Protein AF-0000000078799177 (afdb_homodimer)

Nearest PDB structures (foldseek):
  2f06-assembly1_A  TM=9.387E-01  e=7.798E-16  Bacteroides thetaiotaomicron VPI-5482
  1sc6-assembly1_B  TM=7.844E-01  e=1.240E-03  Escherichia coli
  1sc6-assembly1_C  TM=7.732E-01  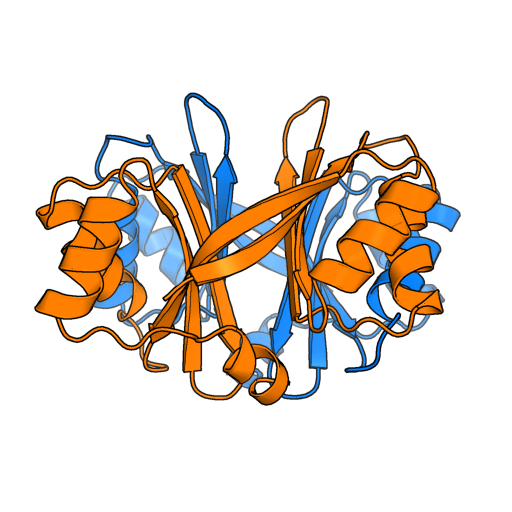e=2.420E-03  Escherichia coli
  3k5p-assembly1_A  TM=7.131E-01  e=9.719E-04  Brucella abortus 2308
  1sc6-assembly1_A  TM=7.613E-01  e=2.733E-03  Escherichia coli

Organism: NCBI:txid997891

Radius of gyration: 17.79 Å; Cα contacts (8 Å, |Δi|>4): 607; chains: 2; bounding box: 46×49×37 Å

Sequence (284 aa):
MTIQQLSVFIENKSGTLQKVLNLLKEAGIQLIASTIADTVEYGIYRIICSEPKRAYETLKEAGISVALSDVFAITLDNQPGRAADAITIFSEAQIGITYLYSFLLGNKGILIFRTDNPDRAREVIILNNLSFVAEKDLSTLIMTIQQLSVFIENKSGTLQKVLNLLKEAGIQLIASTIADTVEYGIYRIICSEPKRAYETLKEAGISVALSDVFAITLDNQPGRAADAITIFSEAQIGITYLYSFLLGNKGILIFRTDNPDRAREVIILNNLSFVAEKDLSTLI

Secondary structure (DSSP, 8-state):
-EEEEEEEEEETTTTHHHHHHHHHHHTTPPEEEEEEE--SSEEEEEEEES-HHHHHHHHHHTT--EEEEEEEEEEEESSTTHHHHHHHHHHHTTPPEEEEEEEEETTEEEEEEEES-HHHHHHHHHHTT--B--HHHHGGG-/-EEEEEEEEEETTTTHHHHHHHHHHHTTPPEEEEEEE--SSEEEEEEEES-HHHHHHHHHHTT--EEEEEEEEEEEESSTTHHHHHHHHHHHTTPPEEEEEEEEETTEEEEEEEES-HHHHHHHHHHTT--B--HHHHGGG-

Foldseek 3Di:
DWAKKKKFKDFPPPCVVVVLVVLCVVVVKAWDDWDWDDDPGITIIMTDILCRVVSVVSCVVVVTDMDMDIKWKFKFAQDPCRVVVVVVLCVVLVKAWPDWDWDDQDRIIMIITDIPDVPSVVVSCVVVVTGTDDSVCSNVSD/DWAKKKKFKDFPPPCVVVVLVVLCVVVVKAWDDWDWDDDPGITIIMTDILDRVVSVVSCVVVVTDMDMDIKWKFKFAQDPCRVVVVVVLCVVLVKAWPDWDWDDQDRIIMIITDIPCVPSVVVSCVVVVTGTDDSVCSNVSD

Solvent-accessible surface area (backbone atoms only — not comparable to full-atom values): 14668 Å² total; per-residue (Å²): 93,42,31,62,30,39,41,29,68,26,46,69,87,64,54,44,62,52,52,54,34,43,53,35,26,74,69,60,41,36,76,45,33,35,38,37,31,65,40,98,68,47,25,44,37,35,38,34,44,68,47,48,69,62,50,51,50,56,39,45,75,72,70,43,62,66,44,81,42,79,29,39,28,31,55,33,65,71,51,55,34,41,67,30,55,53,51,45,56,39,49,75,68,70,48,51,60,65,36,38,38,33,35,38,44,67,79,27,26,37,44,35,37,39,56,79,44,62,70,59,49,52,50,51,37,60,75,68,65,55,52,57,39,42,59,80,46,55,56,65,70,100,92,41,31,62,31,40,41,30,71,28,45,70,88,64,54,45,60,52,54,55,35,43,54,35,27,76,69,61,42,37,75,46,34,35,38,36,33,64,42,98,70,48,25,44,36,35,38,34,44,67,45,48,69,61,50,51,50,57,40,46,74,71,70,44,60,65,46,82,40,78,30,39,28,33,55,33,64,74,52,52,34,42,66,29,54,53,50,46,57,39,48,76,68,71,47,51,61,64,35,39,39,33,36,38,45,67,78,28,27,38,42,35,37,39,55,80,43,62,70,59,50,52,51,51,37,60,75,66,67,54,50,56,40,43,58,80,47,55,56,66,71,100

InterPro domains:
  IPR045739 ACT domain pair [PF19571] (1-142)
  IPR045739 ACT domain pair [PTHR40099] (2-140)
  IPR045865 ACT-like domain [SSF55021] (1-67)
  IPR045865 ACT-like domain [SSF55021] (72-135)

pLDDT: mean 89.79, std 10.57, range [51.28, 98.5]

Structure (mmCIF, N/CA/C/O backbone):
data_AF-0000000078799177-model_v1
#
loop_
_entity.id
_entity.type
_entity.pdbx_description
1 polymer 'ACT domain-containing protein'
#
loop_
_atom_site.group_PDB
_atom_site.id
_atom_site.type_symbol
_atom_site.label_atom_id
_atom_site.label_alt_id
_atom_site.label_comp_id
_atom_site.label_asym_id
_atom_site.label_entity_id
_atom_site.label_seq_id
_atom_site.pdbx_PDB_ins_code
_atom_site.Cartn_x
_atom_site.Cartn_y
_atom_site.Cartn_z
_atom_site.occupancy
_atom_site.B_iso_or_equiv
_atom_site.auth_seq_id
_atom_site.auth_comp_id
_atom_site.auth_asym_id
_atom_site.auth_atom_id
_atom_site.pdbx_PDB_model_num
ATOM 1 N N . MET A 1 1 ? -13.445 -14.953 -0.31 1 84.94 1 MET A N 1
ATOM 2 C CA . MET A 1 1 ? -12.094 -14.898 -0.842 1 84.94 1 MET A CA 1
ATOM 3 C C . MET A 1 1 ? -11.695 -13.469 -1.191 1 84.94 1 MET A C 1
ATOM 5 O O . MET A 1 1 ? -10.508 -13.148 -1.268 1 84.94 1 MET A O 1
ATOM 9 N N . THR A 1 2 ? -12.633 -12.562 -1.219 1 92.19 2 THR A N 1
ATOM 10 C CA . THR A 1 2 ? -12.438 -11.156 -1.548 1 92.19 2 THR A CA 1
ATOM 11 C C . THR A 1 2 ? -12.828 -10.266 -0.375 1 92.19 2 THR A C 1
ATOM 13 O O . THR A 1 2 ? -13.562 -10.695 0.516 1 92.19 2 THR A O 1
ATOM 16 N N . ILE A 1 3 ? -12.258 -9.141 -0.405 1 93.5 3 ILE A N 1
ATOM 17 C CA . ILE A 1 3 ? -12.641 -8.094 0.533 1 93.5 3 ILE A CA 1
ATOM 18 C C . ILE A 1 3 ? -13.07 -6.844 -0.236 1 93.5 3 ILE A C 1
ATOM 20 O O . ILE A 1 3 ? -12.812 -6.727 -1.436 1 93.5 3 ILE A O 1
ATOM 24 N N . GLN A 1 4 ? -13.75 -6.008 0.527 1 95.56 4 GLN A N 1
ATOM 25 C CA . GLN A 1 4 ? -14.242 -4.789 -0.109 1 95.56 4 GLN A CA 1
ATOM 26 C C . GLN A 1 4 ? -13.234 -3.652 0.023 1 95.56 4 GLN A C 1
ATOM 28 O O . GLN A 1 4 ? -12.688 -3.422 1.105 1 95.56 4 GLN A O 1
ATOM 33 N N . GLN A 1 5 ? -12.984 -3.055 -1.128 1 96.31 5 GLN A N 1
ATOM 34 C CA . GLN A 1 5 ? -12.078 -1.914 -1.233 1 96.31 5 GLN A CA 1
ATOM 35 C C . GLN A 1 5 ? -12.82 -0.663 -1.692 1 96.31 5 GLN A C 1
ATOM 37 O O . GLN A 1 5 ? -13.664 -0.729 -2.592 1 96.31 5 GLN A O 1
ATOM 42 N N . LEU A 1 6 ? -12.539 0.453 -1.004 1 97 6 LEU A N 1
ATOM 43 C CA . LEU A 1 6 ? -13.016 1.734 -1.512 1 97 6 LEU A CA 1
ATOM 44 C C . LEU A 1 6 ? -12.023 2.326 -2.512 1 97 6 LEU A C 1
ATOM 46 O O . LEU A 1 6 ? -10.812 2.262 -2.301 1 97 6 LEU A O 1
ATOM 50 N N . SER A 1 7 ? -12.531 2.855 -3.582 1 94.88 7 SER A N 1
ATOM 51 C CA . SER A 1 7 ? -11.766 3.662 -4.527 1 94.88 7 SER A CA 1
ATOM 52 C C . SER A 1 7 ? -12.328 5.078 -4.625 1 94.88 7 SER A C 1
ATOM 54 O O . SER A 1 7 ? -13.445 5.277 -5.113 1 94.88 7 SER A O 1
ATOM 56 N N . VAL A 1 8 ? -11.539 5.984 -4.16 1 94.19 8 VAL A N 1
ATOM 57 C CA . VAL A 1 8 ? -11.977 7.375 -4.113 1 94.19 8 VAL A CA 1
ATOM 58 C C . VAL A 1 8 ? -11.203 8.195 -5.141 1 94.19 8 VAL A C 1
ATOM 60 O O . VAL A 1 8 ? -9.969 8.125 -5.199 1 94.19 8 VAL A O 1
ATOM 63 N N . PHE A 1 9 ? -11.922 8.945 -5.906 1 89.19 9 PHE A N 1
ATOM 64 C CA . PHE A 1 9 ? -11.273 9.852 -6.848 1 89.19 9 PHE A CA 1
ATOM 65 C C . PHE A 1 9 ? -10.812 11.125 -6.148 1 89.19 9 PHE A C 1
ATOM 67 O O . PHE A 1 9 ? -11.625 11.859 -5.586 1 89.19 9 PHE A O 1
ATOM 74 N N . ILE A 1 10 ? -9.461 11.328 -6.195 1 85.38 10 ILE A N 1
ATOM 75 C CA . ILE A 1 10 ? -8.938 12.523 -5.543 1 85.38 10 ILE A CA 1
ATOM 76 C C . ILE A 1 10 ? -8.234 13.406 -6.57 1 85.38 10 ILE A C 1
ATOM 78 O O . ILE A 1 10 ? -7.598 12.898 -7.496 1 85.38 10 ILE A O 1
ATOM 82 N N . GLU A 1 11 ? -8.539 14.633 -6.453 1 74 11 GLU A N 1
ATOM 83 C CA . GLU A 1 11 ? -7.789 15.602 -7.246 1 74 11 GLU A CA 1
ATOM 84 C C . GLU A 1 11 ? -6.59 16.141 -6.473 1 74 11 GLU A C 1
ATOM 86 O O . GLU A 1 11 ? -6.719 16.531 -5.312 1 74 11 GLU A O 1
ATOM 91 N N . ASN A 1 12 ? -5.301 15.852 -6.855 1 61.59 12 ASN A N 1
ATOM 92 C CA . ASN A 1 12 ? -4.043 16.141 -6.176 1 61.59 12 ASN A CA 1
ATOM 93 C C . ASN A 1 12 ? -4.129 17.453 -5.383 1 61.59 12 ASN A C 1
ATOM 95 O O . ASN A 1 12 ? -3.686 17.516 -4.238 1 61.59 12 ASN A O 1
ATOM 99 N N . LYS A 1 13 ? -4.555 18.562 -5.875 1 63.56 13 LYS A N 1
ATOM 100 C CA . LYS A 1 13 ? -4.516 19.891 -5.242 1 63.56 13 LYS A CA 1
ATOM 101 C C . LYS A 1 13 ? -5.879 20.266 -4.68 1 63.56 13 LYS A C 1
ATOM 103 O O . LYS A 1 13 ? -6.07 21.391 -4.215 1 63.56 13 LYS A O 1
ATOM 108 N N . SER A 1 14 ? -6.68 19.344 -4.445 1 62.94 14 SER A N 1
ATOM 109 C CA . SER A 1 14 ? -8.055 19.766 -4.219 1 62.94 14 SER A CA 1
ATOM 110 C C . SER A 1 14 ? -8.406 19.734 -2.736 1 62.94 14 SER A C 1
ATOM 112 O O . SER A 1 14 ? -9.422 20.297 -2.324 1 62.94 14 SER A O 1
ATOM 114 N N . GLY A 1 15 ? -7.566 19.125 -2.008 1 83 15 GLY A N 1
ATOM 115 C CA . GLY A 1 15 ? -7.949 18.953 -0.616 1 83 15 GLY A CA 1
ATOM 116 C C . GLY A 1 15 ? -8.859 17.75 -0.398 1 83 15 GLY A C 1
ATOM 117 O O . GLY A 1 15 ? -9.32 17.516 0.72 1 83 15 GLY A O 1
ATOM 118 N N . THR A 1 16 ? -9.297 17.109 -1.382 1 87.88 16 THR A N 1
ATOM 119 C CA . THR A 1 16 ? -10.219 15.984 -1.311 1 87.88 16 THR A CA 1
ATOM 120 C C . THR A 1 16 ? -9.664 14.891 -0.408 1 87.88 16 THR A C 1
ATOM 122 O O . THR A 1 16 ? -10.406 14.266 0.35 1 87.88 16 THR A O 1
ATOM 125 N N . LEU A 1 17 ? -8.391 14.648 -0.441 1 91.25 17 LEU A N 1
ATOM 126 C CA . LEU A 1 17 ? -7.777 13.641 0.416 1 91.25 17 LEU A CA 1
ATOM 127 C C . LEU A 1 17 ? -8.047 13.938 1.887 1 91.25 17 LEU A C 1
ATOM 129 O O . LEU A 1 17 ? -8.492 13.062 2.629 1 91.25 17 LEU A O 1
ATOM 133 N N . GLN A 1 18 ? -7.848 15.125 2.205 1 91.88 18 GLN A N 1
ATOM 134 C CA . GLN A 1 18 ? -8.078 15.539 3.586 1 91.88 18 GLN A CA 1
ATOM 135 C C . GLN A 1 18 ? -9.547 15.375 3.967 1 91.88 18 GLN A C 1
ATOM 137 O O . GLN A 1 18 ? -9.859 14.922 5.07 1 91.88 18 GLN A O 1
ATOM 142 N N . LYS A 1 19 ? -10.406 15.805 3.135 1 94.19 19 LYS A N 1
ATOM 143 C CA . LYS A 1 19 ? -11.836 15.695 3.379 1 94.19 19 LYS A CA 1
ATOM 144 C C . LYS A 1 19 ? -12.25 14.242 3.6 1 94.19 19 LYS A C 1
ATOM 146 O O . LYS A 1 19 ? -12.969 13.93 4.551 1 94.19 19 LYS A O 1
ATOM 151 N N . VAL A 1 20 ? -11.789 13.352 2.766 1 96 20 VAL A N 1
ATOM 152 C CA . VAL A 1 20 ? -12.102 11.93 2.852 1 96 20 VAL A CA 1
ATOM 153 C C . VAL A 1 20 ? -11.617 11.375 4.191 1 96 20 VAL A C 1
ATOM 155 O O . VAL A 1 20 ? -12.383 10.727 4.914 1 96 20 VAL A O 1
ATOM 158 N N . LEU A 1 21 ? -10.398 11.68 4.547 1 96.69 21 LEU A N 1
ATOM 159 C CA . LEU A 1 21 ? -9.805 11.156 5.777 1 96.69 21 LEU A CA 1
ATOM 160 C C . LEU A 1 21 ? -10.539 11.695 7.004 1 96.69 21 LEU A C 1
ATOM 162 O O . LEU A 1 21 ? -10.758 10.961 7.973 1 96.69 21 LEU A O 1
ATOM 166 N N . ASN A 1 22 ? -10.922 12.93 6.961 1 97.06 22 ASN A N 1
ATOM 167 C CA . ASN A 1 22 ? -11.648 13.516 8.086 1 97.06 22 ASN A CA 1
ATOM 168 C C . ASN A 1 22 ? -13.031 12.898 8.242 1 97.06 22 ASN A C 1
ATOM 170 O O . ASN A 1 22 ? -13.5 12.68 9.367 1 97.06 22 ASN A O 1
ATOM 174 N N . LEU A 1 23 ? -13.703 12.68 7.156 1 98.12 23 LEU A N 1
ATOM 175 C CA . LEU A 1 23 ? -15.008 12.031 7.215 1 98.12 23 LEU A CA 1
ATOM 176 C C . LEU A 1 23 ? -14.906 10.648 7.836 1 98.12 23 LEU A C 1
ATOM 178 O O . LEU A 1 23 ? -15.727 10.273 8.68 1 98.12 23 LEU A O 1
ATOM 182 N N . LEU A 1 24 ? -13.914 9.891 7.461 1 98.12 24 LEU A N 1
ATOM 183 C CA . LEU A 1 24 ? -13.727 8.555 8.016 1 98.12 24 LEU A CA 1
ATOM 184 C C . LEU A 1 24 ? -13.352 8.625 9.492 1 98.12 24 LEU A C 1
ATOM 186 O O . LEU A 1 24 ? -13.805 7.805 10.297 1 98.12 24 LEU A O 1
ATOM 190 N N . LYS A 1 25 ? -12.547 9.633 9.844 1 98 25 LYS A N 1
ATOM 191 C CA . LYS A 1 25 ? -12.195 9.875 11.242 1 98 25 LYS A CA 1
ATOM 192 C C . LYS A 1 25 ? -13.445 10.148 12.078 1 98 25 LYS A C 1
ATOM 194 O O . LYS A 1 25 ? -13.641 9.539 13.133 1 98 25 LYS A O 1
ATOM 199 N N . GLU A 1 26 ? -14.258 11.008 11.633 1 98.12 26 GLU A N 1
ATOM 200 C CA . GLU A 1 26 ? -15.469 11.383 12.344 1 98.12 26 GLU A CA 1
ATOM 201 C C . GLU A 1 26 ? -16.406 10.188 12.508 1 98.12 26 GLU A C 1
ATOM 203 O O . GLU A 1 26 ? -17.109 10.078 13.508 1 98.12 26 GLU A O 1
ATOM 208 N N . ALA A 1 27 ? -16.406 9.336 11.539 1 97.88 27 ALA A N 1
ATOM 209 C CA . ALA A 1 27 ? -17.25 8.156 11.57 1 97.88 27 ALA A CA 1
ATOM 210 C C . ALA A 1 27 ? -16.641 7.059 12.438 1 97.88 27 ALA A C 1
ATOM 212 O O . ALA A 1 27 ? -17.281 6.027 12.68 1 97.88 27 ALA A O 1
ATOM 213 N N . GLY A 1 28 ? -15.391 7.23 12.883 1 97.12 28 GLY A N 1
ATOM 214 C CA . GLY A 1 28 ? -14.719 6.234 13.695 1 97.12 28 GLY A CA 1
ATOM 215 C C . GLY A 1 28 ? -14.305 5.004 12.914 1 97.12 28 GLY A C 1
ATOM 216 O O . GLY A 1 28 ? -14.234 3.904 13.469 1 97.12 28 GLY A O 1
ATOM 217 N N . ILE A 1 29 ? -14.086 5.172 11.633 1 95.88 29 ILE A N 1
ATOM 218 C CA . ILE A 1 29 ? -13.734 4.051 10.773 1 95.88 29 ILE A CA 1
ATOM 219 C C . ILE A 1 29 ? -12.219 3.906 10.703 1 95.88 29 ILE A C 1
ATOM 221 O O . ILE A 1 29 ? -11.508 4.871 10.406 1 95.88 29 ILE A O 1
ATOM 225 N N . GLN A 1 30 ? -11.727 2.684 10.992 1 93.62 30 GLN A N 1
ATOM 226 C CA . GLN A 1 30 ? -10.297 2.4 11.039 1 93.62 30 GLN A CA 1
ATOM 227 C C . GLN A 1 30 ? -9.766 2.039 9.656 1 93.62 30 GLN A C 1
ATOM 229 O O . GLN A 1 30 ? -10.328 1.183 8.969 1 93.62 30 GLN A O 1
ATOM 234 N N . LEU A 1 31 ? -8.711 2.762 9.305 1 94.81 31 LEU A N 1
ATOM 235 C CA . LEU A 1 31 ? -8 2.395 8.078 1 94.81 31 LEU A CA 1
ATOM 236 C C . LEU A 1 31 ? -7.02 1.257 8.344 1 94.81 31 LEU A C 1
ATOM 238 O O . LEU A 1 31 ? -6.301 1.272 9.344 1 94.81 31 LEU A O 1
ATOM 242 N N . ILE A 1 32 ? -7.008 0.302 7.527 1 92.62 32 ILE A N 1
ATOM 243 C CA . ILE A 1 32 ? -6.109 -0.842 7.648 1 92.62 32 ILE A CA 1
ATOM 244 C C . ILE A 1 32 ? -4.953 -0.698 6.664 1 92.62 32 ILE A C 1
ATOM 246 O O . ILE A 1 32 ? -3.787 -0.836 7.043 1 92.62 32 ILE A O 1
ATOM 250 N N . ALA A 1 33 ? -5.254 -0.411 5.422 1 94.19 33 ALA A N 1
ATOM 251 C CA . ALA A 1 33 ? -4.289 -0.109 4.367 1 94.19 33 ALA A CA 1
ATOM 252 C C . ALA A 1 33 ? -4.867 0.877 3.357 1 94.19 33 ALA A C 1
ATOM 254 O O . ALA A 1 33 ? -6.074 0.879 3.105 1 94.19 33 ALA A O 1
ATOM 255 N N . SER A 1 34 ? -3.951 1.658 2.762 1 95.12 34 SER A N 1
ATOM 256 C CA . SER A 1 34 ? -4.395 2.578 1.72 1 95.12 34 SER A CA 1
ATOM 257 C C . SER A 1 34 ? -3.256 2.93 0.77 1 95.12 34 SER A C 1
ATOM 259 O O . SER A 1 34 ? -2.084 2.879 1.152 1 95.12 34 SER A O 1
ATOM 261 N N . THR A 1 35 ? -3.625 3.242 -0.431 1 92.69 35 THR A N 1
ATOM 262 C CA . THR A 1 35 ? -2.658 3.627 -1.452 1 92.69 35 THR A CA 1
ATOM 263 C C . THR A 1 35 ? -3.24 4.691 -2.375 1 92.69 35 THR A C 1
ATOM 265 O O . THR A 1 35 ? -4.438 4.676 -2.676 1 92.69 35 THR A O 1
ATOM 268 N N . ILE A 1 36 ? -2.492 5.664 -2.707 1 88.44 36 ILE A N 1
ATOM 269 C CA . ILE A 1 36 ? -2.863 6.57 -3.785 1 88.44 36 ILE A CA 1
ATOM 270 C C . ILE A 1 36 ? -2.117 6.191 -5.062 1 88.44 36 ILE A C 1
ATOM 272 O O . ILE A 1 36 ? -0.885 6.156 -5.078 1 88.44 36 ILE A O 1
ATOM 276 N N . ALA A 1 37 ? -2.861 5.762 -6.039 1 73.12 37 ALA A N 1
ATOM 277 C CA . ALA A 1 37 ? -2.287 5.434 -7.34 1 73.12 37 ALA A CA 1
ATOM 278 C C . ALA A 1 37 ? -1.925 6.699 -8.109 1 73.12 37 ALA A C 1
ATOM 280 O O . ALA A 1 37 ? -2.627 7.707 -8.031 1 73.12 37 ALA A O 1
ATOM 281 N N . ASP A 1 38 ? -0.608 7.129 -8.422 1 63.81 38 ASP A N 1
ATOM 282 C CA . ASP A 1 38 ? -0.055 8.359 -8.977 1 63.81 38 ASP A CA 1
ATOM 283 C C . ASP A 1 38 ? -0.471 8.539 -10.438 1 63.81 38 ASP A C 1
ATOM 285 O O . ASP A 1 38 ? 0.018 7.828 -11.32 1 63.81 38 ASP A O 1
ATOM 289 N N . THR A 1 39 ? -1.692 8.953 -10.625 1 57.31 39 THR A N 1
ATOM 290 C CA . THR A 1 39 ? -1.784 9.477 -11.984 1 57.31 39 THR A CA 1
ATOM 291 C C . THR A 1 39 ? -1.571 10.984 -11.992 1 57.31 39 THR A C 1
ATOM 293 O O . THR A 1 39 ? -1.748 11.648 -10.977 1 57.31 39 THR A O 1
ATOM 296 N N . VAL A 1 40 ? -0.726 11.516 -12.891 1 51.94 40 VAL A N 1
ATOM 297 C CA . VAL A 1 40 ? -0.336 12.906 -13.109 1 51.94 40 VAL A CA 1
ATOM 298 C C . VAL A 1 40 ? -1.487 13.836 -12.719 1 51.94 40 VAL A C 1
ATOM 300 O O . VAL A 1 40 ? -1.272 14.875 -12.094 1 51.94 40 VAL A O 1
ATOM 303 N N . GLU A 1 41 ? -2.676 13.492 -13.109 1 55.66 41 GLU A N 1
ATOM 304 C CA . GLU A 1 41 ? -3.779 14.445 -13.023 1 55.66 41 GLU A CA 1
ATOM 305 C C . GLU A 1 41 ? -4.703 14.117 -11.859 1 55.66 41 GLU A C 1
ATOM 307 O O . GLU A 1 41 ? -5.094 15.008 -11.102 1 55.66 41 GLU A O 1
ATOM 312 N N . TYR A 1 42 ? -5.035 12.859 -11.914 1 59.94 42 TYR A N 1
ATOM 313 C CA . TYR A 1 42 ? -5.93 12.398 -10.859 1 59.94 42 TYR A CA 1
ATOM 314 C C . TYR A 1 42 ? -5.363 11.172 -10.156 1 59.94 42 TYR A C 1
ATOM 316 O O . TYR A 1 42 ? -4.723 10.328 -10.789 1 59.94 42 TYR A O 1
ATOM 324 N N . GLY A 1 43 ? -5.523 11.32 -8.734 1 79.88 43 GLY A N 1
ATOM 325 C CA . GLY A 1 43 ? -5.109 10.125 -8.016 1 79.88 43 GLY A CA 1
ATOM 326 C C . GLY A 1 43 ? -6.273 9.312 -7.492 1 79.88 43 GLY A C 1
ATOM 327 O O . GLY A 1 43 ? -7.355 9.852 -7.242 1 79.88 43 GLY A O 1
ATOM 328 N N . ILE A 1 44 ? -6.281 8.008 -7.746 1 87.75 44 ILE A N 1
ATOM 329 C CA . ILE A 1 44 ? -7.234 7.098 -7.117 1 87.75 44 ILE A CA 1
ATOM 330 C C . ILE A 1 44 ? -6.711 6.668 -5.746 1 87.75 44 ILE A C 1
ATOM 332 O O . ILE A 1 44 ? -5.59 6.164 -5.633 1 87.75 44 ILE A O 1
ATOM 336 N N . TYR A 1 45 ? -7.48 7.07 -4.754 1 92.19 45 TYR A N 1
ATOM 337 C CA . TYR A 1 45 ? -7.172 6.652 -3.391 1 92.19 45 TYR A CA 1
ATOM 338 C C . TYR A 1 45 ? -7.898 5.359 -3.041 1 92.19 45 TYR A C 1
ATOM 340 O O . TYR A 1 45 ? -9.125 5.336 -2.941 1 92.19 45 TYR A O 1
ATOM 348 N N . ARG A 1 46 ? -7.219 4.316 -2.852 1 93.94 46 ARG A N 1
ATOM 349 C CA . ARG A 1 46 ? -7.77 3.016 -2.48 1 93.94 46 ARG A CA 1
ATOM 350 C C . ARG A 1 46 ? -7.664 2.783 -0.978 1 93.94 46 ARG A C 1
ATOM 352 O O . ARG A 1 46 ? -6.621 3.055 -0.374 1 93.94 46 ARG A O 1
ATOM 359 N N . ILE A 1 47 ? -8.742 2.232 -0.443 1 96.19 47 ILE A N 1
ATOM 360 C CA . ILE A 1 47 ? -8.797 2.131 1.012 1 96.19 47 ILE A CA 1
ATOM 361 C C . ILE A 1 47 ? -9.344 0.763 1.415 1 96.19 47 ILE A C 1
ATOM 363 O O . ILE A 1 47 ? -10.414 0.355 0.955 1 96.19 47 ILE A O 1
ATOM 367 N N . ILE A 1 48 ? -8.602 0.083 2.205 1 95.44 48 ILE A N 1
ATOM 368 C CA . ILE A 1 48 ? -9.102 -1.041 2.988 1 95.44 48 ILE A CA 1
ATOM 369 C C . ILE A 1 48 ? -9.367 -0.593 4.426 1 95.44 48 ILE A C 1
ATOM 371 O O . ILE A 1 48 ? -8.461 -0.088 5.098 1 95.44 48 ILE A O 1
ATOM 375 N N . CYS A 1 49 ? -10.617 -0.801 4.875 1 95.12 49 CYS A N 1
ATOM 376 C CA . CYS A 1 4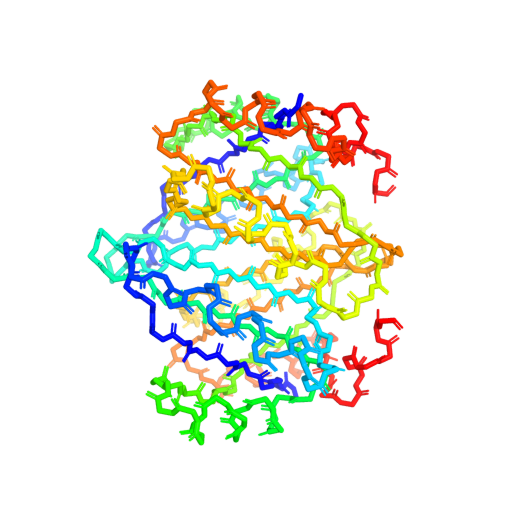9 ? -10.953 -0.281 6.195 1 95.12 49 CYS A CA 1
ATOM 377 C C . CYS A 1 49 ? -11.867 -1.241 6.941 1 95.12 49 CYS A C 1
ATOM 379 O O . CYS A 1 49 ? -12.305 -2.25 6.383 1 95.12 49 CYS A O 1
ATOM 381 N N . SER A 1 50 ? -12.133 -0.99 8.195 1 92.56 50 SER A N 1
ATOM 382 C CA . SER A 1 50 ? -12.852 -1.881 9.102 1 92.56 50 SER A CA 1
ATOM 383 C C . SER A 1 50 ? -14.312 -2.02 8.703 1 92.56 50 SER A C 1
ATOM 385 O O . SER A 1 50 ? -14.938 -3.053 8.953 1 92.56 50 SER A O 1
ATOM 387 N N . GLU A 1 51 ? -14.922 -1.006 8.125 1 94.62 51 GLU A N 1
ATOM 388 C CA . GLU A 1 51 ? -16.344 -0.975 7.762 1 94.62 51 GLU A CA 1
ATOM 389 C C . GLU A 1 51 ? -16.547 -0.365 6.379 1 94.62 51 GLU A C 1
ATOM 391 O O . GLU A 1 51 ? -17.078 0.739 6.254 1 94.62 51 GLU A O 1
ATOM 396 N N . PRO A 1 52 ? -16.25 -1.133 5.395 1 96.38 52 PRO A N 1
ATOM 397 C CA . PRO A 1 52 ? -16.219 -0.568 4.043 1 96.38 52 PRO A CA 1
ATOM 398 C C . PRO A 1 52 ? -17.594 -0.082 3.582 1 96.38 52 PRO A C 1
ATOM 400 O O . PRO A 1 52 ? -17.688 0.948 2.91 1 96.38 52 PRO A O 1
ATOM 403 N N . LYS A 1 53 ? -18.656 -0.771 3.887 1 96.62 53 LYS A N 1
ATOM 404 C CA . LYS A 1 53 ? -19.984 -0.35 3.457 1 96.62 53 LYS A CA 1
ATOM 405 C C . LYS A 1 53 ? -20.391 0.958 4.129 1 96.62 53 LYS A C 1
ATOM 407 O O . LYS A 1 53 ? -20.906 1.87 3.473 1 96.62 53 LYS A O 1
ATOM 412 N N . ARG A 1 54 ? -20.141 1.022 5.406 1 97.69 54 ARG A N 1
ATOM 413 C CA . ARG A 1 54 ? -20.453 2.266 6.109 1 97.69 54 ARG A CA 1
ATOM 414 C C . ARG A 1 54 ? -19.578 3.41 5.594 1 97.69 54 ARG A C 1
ATOM 416 O O . ARG A 1 54 ? -20.047 4.543 5.473 1 97.69 54 ARG A O 1
ATOM 423 N N . ALA A 1 55 ? -18.344 3.111 5.359 1 97.88 55 ALA A N 1
ATOM 424 C CA . ALA A 1 55 ? -17.438 4.113 4.801 1 97.88 55 ALA A CA 1
ATOM 425 C C . ALA A 1 55 ? -17.953 4.621 3.453 1 97.88 55 ALA A C 1
ATOM 427 O O . ALA A 1 55 ? -17.969 5.828 3.207 1 97.88 55 ALA A O 1
ATOM 428 N N . TYR A 1 56 ? -18.344 3.727 2.582 1 98.44 56 TYR A N 1
ATOM 429 C CA . TYR A 1 56 ? -18.891 4.062 1.271 1 98.44 56 TYR A CA 1
ATOM 430 C C . TYR A 1 56 ? -20.078 5.008 1.397 1 98.44 56 TYR A C 1
ATOM 432 O O . TYR A 1 56 ? -20.141 6.039 0.725 1 98.44 56 TYR A O 1
ATOM 440 N N . GLU A 1 57 ? -20.969 4.684 2.254 1 98.5 57 GLU A N 1
ATOM 441 C CA . GLU A 1 57 ? -22.156 5.504 2.445 1 98.5 57 GLU A CA 1
ATOM 442 C C . GLU A 1 57 ? -21.797 6.879 2.994 1 98.5 57 GLU A C 1
ATOM 444 O O . GLU A 1 57 ? -22.359 7.891 2.564 1 98.5 57 GLU A O 1
ATOM 449 N N . THR A 1 58 ? -20.906 6.906 3.953 1 98.44 58 THR A N 1
ATOM 450 C CA . THR A 1 58 ? -20.453 8.156 4.559 1 98.44 58 THR A CA 1
ATOM 451 C C . THR A 1 58 ? -19.891 9.094 3.5 1 98.44 58 THR A C 1
ATOM 453 O O . THR A 1 58 ? -20.234 10.273 3.459 1 98.44 58 THR A O 1
ATOM 456 N N . LEU A 1 59 ? -19.062 8.555 2.621 1 98.19 59 LEU A N 1
ATOM 457 C CA . LEU A 1 59 ? -18.422 9.359 1.589 1 98.19 59 LEU A CA 1
ATOM 458 C C . LEU A 1 59 ? -19.438 9.773 0.518 1 98.19 59 LEU A C 1
ATOM 460 O O . LEU A 1 59 ? -19.438 10.922 0.073 1 98.19 59 LEU A O 1
ATOM 464 N N . LYS A 1 60 ? -20.25 8.867 0.162 1 97.5 60 LYS A N 1
ATOM 465 C CA . LYS A 1 60 ? -21.281 9.148 -0.838 1 97.5 60 LYS A CA 1
ATOM 466 C C . LYS A 1 60 ? -22.219 10.258 -0.367 1 97.5 60 LYS A C 1
ATOM 468 O O . LYS A 1 60 ? -22.562 11.164 -1.135 1 97.5 60 LYS A O 1
ATOM 473 N N . GLU A 1 61 ? -22.625 10.188 0.799 1 97.88 61 GLU A N 1
ATOM 474 C CA . GLU A 1 61 ? -23.531 11.18 1.367 1 97.88 61 GLU A CA 1
ATOM 475 C C . GLU A 1 61 ? -22.875 12.562 1.39 1 97.88 61 GLU A C 1
ATOM 477 O O . GLU A 1 61 ? -23.578 13.578 1.293 1 97.88 61 GLU A O 1
ATOM 482 N N . ALA A 1 62 ? -21.609 12.602 1.483 1 96.81 62 ALA A N 1
ATOM 483 C CA . ALA A 1 62 ? -20.875 13.859 1.511 1 96.81 62 ALA A CA 1
ATOM 484 C C . ALA A 1 62 ? -20.578 14.359 0.098 1 96.81 62 ALA A C 1
ATOM 486 O O . ALA A 1 62 ? -19.906 15.375 -0.083 1 96.81 62 ALA A O 1
ATOM 487 N N . GLY A 1 63 ? -20.969 13.609 -0.958 1 96.06 63 GLY A N 1
ATOM 488 C CA . GLY A 1 63 ? -20.797 14.023 -2.34 1 96.06 63 GLY A CA 1
ATOM 489 C C . GLY A 1 63 ? -19.453 13.648 -2.922 1 96.06 63 GLY A C 1
ATOM 490 O O . GLY A 1 63 ? -19 14.227 -3.914 1 96.06 63 GLY A O 1
ATOM 491 N N . ILE A 1 64 ? -18.797 12.781 -2.268 1 95.25 64 ILE A N 1
ATOM 492 C CA . ILE A 1 64 ? -17.5 12.336 -2.748 1 95.25 64 ILE A CA 1
ATOM 493 C C . ILE A 1 64 ? -17.688 11.164 -3.715 1 95.25 64 ILE A C 1
ATOM 495 O O . ILE A 1 64 ? -18.469 10.25 -3.449 1 95.25 64 ILE A O 1
ATOM 499 N N . SER A 1 65 ? -16.953 11.25 -4.852 1 94.19 65 SER A N 1
ATOM 500 C CA . SER A 1 65 ? -16.953 10.141 -5.805 1 94.19 65 SER A CA 1
ATOM 501 C C . SER A 1 65 ? -16.219 8.93 -5.254 1 94.19 65 SER A C 1
ATOM 503 O O . SER A 1 65 ? -15 9 -5.02 1 94.19 65 SER A O 1
ATOM 505 N N . VAL A 1 66 ? -16.938 7.867 -5.035 1 96.56 66 VAL A N 1
ATOM 506 C CA . VAL A 1 66 ? -16.375 6.676 -4.418 1 96.56 66 VAL A CA 1
ATOM 507 C C . VAL A 1 66 ? -17.016 5.426 -5.012 1 96.56 66 VAL A C 1
ATOM 509 O O . VAL A 1 66 ? -18.219 5.422 -5.316 1 96.56 66 VAL A O 1
ATOM 512 N N . ALA A 1 67 ? -16.234 4.465 -5.242 1 96.81 67 ALA A N 1
ATOM 513 C CA . ALA A 1 67 ? -16.703 3.152 -5.684 1 96.81 67 ALA A CA 1
ATOM 514 C C . ALA A 1 67 ? -16.312 2.066 -4.688 1 96.81 67 ALA A C 1
ATOM 516 O O . ALA A 1 67 ? -15.289 2.182 -4.008 1 96.81 67 ALA A O 1
ATOM 517 N N . LEU A 1 68 ? -17.156 1.111 -4.559 1 96.56 68 LEU A N 1
ATOM 518 C CA . LEU A 1 68 ? -16.875 -0.09 -3.781 1 96.56 68 LEU A CA 1
ATOM 519 C C . LEU A 1 68 ? -16.594 -1.276 -4.695 1 96.56 68 LEU A C 1
ATOM 521 O O . LEU A 1 68 ? -17.359 -1.539 -5.633 1 96.56 68 LEU A O 1
ATOM 525 N N . SER A 1 69 ? -15.422 -1.924 -4.496 1 95 69 SER A N 1
ATOM 526 C CA . SER A 1 69 ? -15.055 -3.043 -5.352 1 95 69 SER A CA 1
ATOM 527 C C . SER A 1 69 ? -14.547 -4.223 -4.531 1 95 69 SER A C 1
ATOM 529 O O . SER A 1 69 ? -14.039 -4.043 -3.424 1 95 69 SER A O 1
ATOM 531 N N . ASP A 1 70 ? -14.719 -5.395 -5.148 1 94.75 70 ASP A N 1
ATOM 532 C CA . ASP A 1 70 ? -14.141 -6.602 -4.562 1 94.75 70 ASP A CA 1
ATOM 533 C C . ASP A 1 70 ? -12.695 -6.797 -5.027 1 94.75 70 ASP A C 1
ATOM 535 O O . ASP A 1 70 ? -12.406 -6.691 -6.223 1 94.75 70 ASP A O 1
ATOM 539 N N . VAL A 1 71 ? -11.852 -7 -4.094 1 95.19 71 VAL A N 1
ATOM 540 C CA . VAL A 1 71 ? -10.469 -7.34 -4.402 1 95.19 71 VAL A CA 1
ATOM 541 C C . VAL A 1 71 ? -10.078 -8.617 -3.666 1 95.19 71 VAL A C 1
ATOM 543 O O . VAL A 1 71 ? -10.617 -8.922 -2.602 1 95.19 71 VAL A O 1
ATOM 546 N N . PHE A 1 72 ? -9.195 -9.32 -4.297 1 95.69 72 PHE A N 1
ATOM 547 C CA . PHE A 1 72 ? -8.695 -10.523 -3.633 1 95.69 72 PHE A CA 1
ATOM 548 C C . PHE A 1 72 ? -7.695 -10.164 -2.543 1 95.69 72 PHE A C 1
ATOM 550 O O . PHE A 1 72 ? -6.922 -9.211 -2.691 1 95.69 72 PHE A O 1
ATOM 557 N N . ALA A 1 73 ? -7.73 -10.922 -1.477 1 95.12 73 ALA A N 1
ATOM 558 C CA . ALA A 1 73 ? -6.766 -10.797 -0.388 1 95.12 73 ALA A CA 1
ATOM 559 C C . ALA A 1 73 ? -6.305 -12.164 0.101 1 95.12 73 ALA A C 1
ATOM 561 O O . ALA A 1 73 ? -7.125 -12.992 0.514 1 95.12 73 ALA A O 1
ATOM 562 N N . ILE A 1 74 ? -5.008 -12.344 0.066 1 95.19 74 ILE A N 1
ATOM 563 C CA . ILE A 1 74 ? -4.488 -13.617 0.57 1 95.19 74 ILE A CA 1
ATOM 564 C C . ILE A 1 74 ? -3.439 -13.352 1.648 1 95.19 74 ILE A C 1
ATOM 566 O O . ILE A 1 74 ? -2.807 -12.289 1.66 1 95.19 74 ILE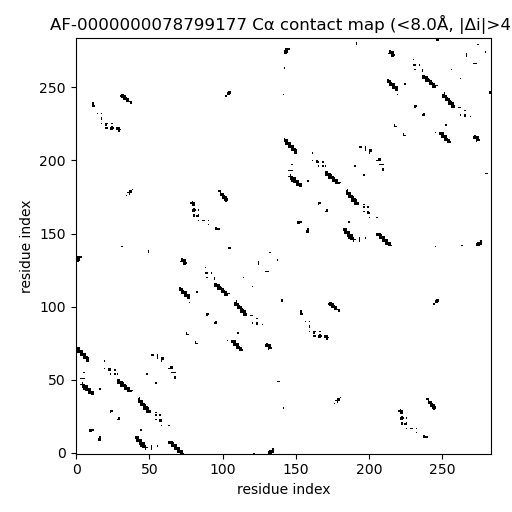 A O 1
ATOM 570 N N . THR A 1 75 ? -3.307 -14.328 2.574 1 93.38 75 THR A N 1
ATOM 571 C CA . THR A 1 75 ? -2.311 -14.25 3.637 1 93.38 75 THR A CA 1
ATOM 572 C C . THR A 1 75 ? -1.068 -15.062 3.273 1 93.38 75 THR A C 1
ATOM 574 O O . THR A 1 75 ? -1.176 -16.156 2.715 1 93.38 75 THR A O 1
ATOM 577 N N . LEU A 1 76 ? 0.004 -14.477 3.561 1 94.5 76 LEU A N 1
ATOM 578 C CA . LEU A 1 76 ? 1.297 -15.102 3.303 1 94.5 76 LEU A CA 1
ATOM 579 C C . LEU A 1 76 ? 2.082 -15.281 4.598 1 94.5 76 LEU A C 1
ATOM 581 O O . LEU A 1 76 ? 1.939 -14.484 5.531 1 94.5 76 LEU A O 1
ATOM 585 N N . ASP A 1 77 ? 2.9 -16.312 4.664 1 93.5 77 ASP A N 1
ATOM 586 C CA . ASP A 1 77 ? 3.818 -16.438 5.789 1 93.5 77 ASP A CA 1
ATOM 587 C C . ASP A 1 77 ? 4.852 -15.32 5.797 1 93.5 77 ASP A C 1
ATOM 589 O O . ASP A 1 77 ? 5.25 -14.828 4.734 1 93.5 77 ASP A O 1
ATOM 593 N N . ASN A 1 78 ? 5.215 -14.938 6.965 1 90.38 78 ASN A N 1
ATOM 594 C CA . ASN A 1 78 ? 6.191 -13.859 7.105 1 90.38 78 ASN A CA 1
ATOM 595 C C . ASN A 1 78 ? 7.613 -14.359 6.875 1 90.38 78 ASN A C 1
ATOM 597 O O . ASN A 1 78 ? 8.414 -14.406 7.809 1 90.38 78 ASN A O 1
ATOM 601 N N . GLN A 1 79 ? 7.949 -14.727 5.738 1 93.31 79 GLN A N 1
ATOM 602 C CA . GLN A 1 79 ? 9.25 -15.18 5.262 1 93.31 79 GLN A CA 1
ATOM 603 C C . GLN A 1 79 ? 9.555 -14.625 3.875 1 93.31 79 GLN A C 1
ATOM 605 O O . GLN A 1 79 ? 8.648 -14.477 3.049 1 93.31 79 GLN A O 1
ATOM 610 N N . PRO A 1 80 ? 10.828 -14.367 3.691 1 93.88 80 PRO A N 1
ATOM 611 C CA . PRO A 1 80 ? 11.18 -13.875 2.357 1 93.88 80 PRO A CA 1
ATOM 612 C C . PRO A 1 80 ? 10.734 -14.828 1.246 1 93.88 80 PRO A C 1
ATOM 614 O O . PRO A 1 80 ? 10.875 -16.047 1.38 1 93.88 80 PRO A O 1
ATOM 617 N N . GLY A 1 81 ? 10.078 -14.242 0.202 1 96.44 81 GLY A N 1
ATOM 618 C CA . GLY A 1 81 ? 9.836 -15.039 -0.995 1 96.44 81 GLY A CA 1
ATOM 619 C C . GLY A 1 81 ? 8.398 -15.484 -1.14 1 96.44 81 GLY A C 1
ATOM 620 O O . GLY A 1 81 ? 8 -15.992 -2.189 1 96.44 81 GLY A O 1
ATOM 621 N N . ARG A 1 82 ? 7.613 -15.266 -0.148 1 96 82 ARG A N 1
ATOM 622 C CA . ARG A 1 82 ? 6.242 -15.758 -0.189 1 96 82 ARG A CA 1
ATOM 623 C C . ARG A 1 82 ? 5.414 -15.008 -1.225 1 96 82 ARG A C 1
ATOM 625 O O . ARG A 1 82 ? 4.535 -15.578 -1.865 1 96 82 ARG A O 1
ATOM 632 N N . ALA A 1 83 ? 5.668 -13.719 -1.383 1 95.44 83 ALA A N 1
ATOM 633 C CA . ALA A 1 83 ? 4.992 -12.977 -2.445 1 95.44 83 ALA A CA 1
ATOM 634 C C . ALA A 1 83 ? 5.359 -13.531 -3.82 1 95.44 83 ALA A C 1
ATOM 636 O O . ALA A 1 83 ? 4.5 -13.672 -4.691 1 95.44 83 ALA A O 1
ATOM 637 N N . ALA A 1 84 ? 6.629 -13.828 -3.99 1 96.12 84 ALA A N 1
ATOM 638 C CA . ALA A 1 84 ? 7.094 -14.422 -5.238 1 96.12 84 ALA A CA 1
ATOM 639 C C . ALA A 1 84 ? 6.355 -15.727 -5.527 1 96.12 84 ALA A C 1
ATOM 641 O O . ALA A 1 84 ? 5.898 -15.953 -6.652 1 96.12 84 ALA A O 1
ATOM 642 N N . ASP A 1 85 ? 6.242 -16.578 -4.52 1 96.88 85 ASP A N 1
ATOM 643 C CA . ASP A 1 85 ? 5.555 -17.859 -4.672 1 96.88 85 ASP A CA 1
ATOM 644 C C . ASP A 1 85 ? 4.102 -17.641 -5.09 1 96.88 85 ASP A C 1
ATOM 646 O O . ASP A 1 85 ? 3.613 -18.312 -6.008 1 96.88 85 ASP A O 1
ATOM 650 N N . ALA A 1 86 ? 3.48 -16.734 -4.457 1 95.62 86 ALA A N 1
ATOM 651 C CA . ALA A 1 86 ? 2.074 -16.469 -4.75 1 95.62 86 ALA A CA 1
ATOM 652 C C . ALA A 1 86 ? 1.901 -15.961 -6.176 1 95.62 86 ALA A C 1
ATOM 654 O O . ALA A 1 86 ? 1.067 -16.469 -6.93 1 95.62 86 ALA A O 1
ATOM 655 N N . ILE A 1 87 ? 2.65 -14.977 -6.57 1 93.94 87 ILE A N 1
ATOM 656 C CA . ILE A 1 87 ? 2.533 -14.367 -7.887 1 93.94 87 ILE A CA 1
ATOM 657 C C . ILE A 1 87 ? 2.846 -15.398 -8.969 1 93.94 87 ILE A C 1
ATOM 659 O O . ILE A 1 87 ? 2.227 -15.398 -10.031 1 93.94 87 ILE A O 1
ATOM 663 N N . THR A 1 88 ? 3.811 -16.25 -8.703 1 94.38 88 THR A N 1
ATOM 664 C CA . THR A 1 88 ? 4.16 -17.312 -9.648 1 94.38 88 THR A CA 1
ATOM 665 C C . THR A 1 88 ? 2.957 -18.203 -9.93 1 94.38 88 THR A C 1
ATOM 667 O O . THR A 1 88 ? 2.703 -18.562 -11.078 1 94.38 88 THR A O 1
ATOM 670 N N . ILE A 1 89 ? 2.242 -18.547 -8.914 1 95.75 89 ILE A N 1
ATOM 671 C CA . ILE A 1 89 ? 1.061 -19.391 -9.055 1 95.75 89 ILE A CA 1
ATOM 672 C C . ILE A 1 89 ? 0.065 -18.734 -10.008 1 95.75 89 ILE A C 1
ATOM 674 O O . ILE A 1 89 ? -0.45 -19.375 -10.922 1 95.75 89 ILE A O 1
ATOM 678 N N . PHE A 1 90 ? -0.164 -17.422 -9.891 1 93.56 90 PHE A N 1
ATOM 679 C CA . PHE A 1 90 ? -1.127 -16.719 -10.727 1 93.56 90 PHE A CA 1
ATOM 680 C C . PHE A 1 90 ? -0.584 -16.531 -12.141 1 93.56 90 PHE A C 1
ATOM 682 O O . PHE A 1 90 ? -1.332 -16.625 -13.117 1 93.56 90 PHE A O 1
ATOM 689 N N . SER A 1 91 ? 0.681 -16.219 -12.18 1 90.56 91 SER A N 1
ATOM 690 C CA . SER A 1 91 ? 1.314 -16.078 -13.484 1 90.56 91 SER A CA 1
ATOM 691 C C . SER A 1 91 ? 1.247 -17.359 -14.289 1 90.56 91 SER A C 1
ATOM 693 O O . SER A 1 91 ? 0.94 -17.344 -15.484 1 90.56 91 SER A O 1
ATOM 695 N N . GLU A 1 92 ? 1.495 -18.453 -13.688 1 92.56 92 GLU A N 1
ATOM 696 C CA . GLU A 1 92 ? 1.461 -19.75 -14.352 1 92.56 92 GLU A CA 1
ATOM 697 C C . GLU A 1 92 ? 0.047 -20.109 -14.805 1 92.56 92 GLU A C 1
ATOM 699 O O . GLU A 1 92 ? -0.133 -20.828 -15.781 1 92.56 92 GLU A O 1
ATOM 704 N N . ALA A 1 93 ? -0.89 -19.562 -14.125 1 93.06 93 ALA A N 1
ATOM 705 C CA . ALA A 1 93 ? -2.289 -19.766 -14.492 1 93.06 93 ALA A CA 1
ATOM 706 C C . ALA A 1 93 ? -2.73 -18.766 -15.547 1 93.06 93 ALA A C 1
ATOM 708 O O . ALA A 1 93 ? -3.908 -18.703 -15.914 1 93.06 93 ALA A O 1
ATOM 709 N N . GLN A 1 94 ? -1.789 -17.859 -16 1 91 94 GLN A N 1
ATOM 710 C CA . GLN A 1 94 ? -2.01 -16.859 -17.047 1 91 94 GLN A CA 1
ATOM 711 C C . GLN A 1 94 ? -3.055 -15.836 -16.625 1 91 94 GLN A C 1
ATOM 713 O O . GLN A 1 94 ? -3.918 -15.461 -17.422 1 91 94 GLN A O 1
ATOM 718 N N . ILE A 1 95 ? -3.084 -15.547 -15.422 1 90.25 95 ILE A N 1
ATOM 719 C CA . ILE A 1 95 ? -3.951 -14.5 -14.898 1 90.25 95 ILE A CA 1
ATOM 720 C C . ILE A 1 95 ? -3.184 -13.18 -14.828 1 90.25 95 ILE A C 1
ATOM 722 O O . ILE A 1 95 ? -2.094 -13.125 -14.258 1 90.25 95 ILE A O 1
ATOM 726 N N . GLY A 1 96 ? -3.689 -12.164 -15.43 1 86 96 GLY A N 1
ATOM 727 C CA . GLY A 1 96 ? -3.094 -10.844 -15.352 1 86 96 GLY A CA 1
ATOM 728 C C . GLY A 1 96 ? -3.479 -10.086 -14.086 1 86 96 GLY A C 1
ATOM 729 O O . GLY A 1 96 ? -4.652 -10.062 -13.711 1 86 96 GLY A O 1
ATOM 730 N N . ILE A 1 97 ? -2.523 -9.547 -13.477 1 87 97 ILE A N 1
ATOM 731 C CA . ILE A 1 97 ? -2.754 -8.727 -12.289 1 87 97 ILE A CA 1
ATOM 732 C C . ILE A 1 97 ? -2.803 -7.25 -12.695 1 87 97 ILE A C 1
ATOM 734 O O . ILE A 1 97 ? -1.847 -6.727 -13.266 1 87 97 ILE A O 1
ATOM 738 N N . THR A 1 98 ? -3.93 -6.633 -12.484 1 84.75 98 THR A N 1
ATOM 739 C CA . THR A 1 98 ? -4.121 -5.223 -12.812 1 84.75 98 THR A CA 1
ATOM 740 C C . THR A 1 98 ? -3.334 -4.336 -11.852 1 84.75 98 THR A C 1
ATOM 742 O O . THR A 1 98 ? -2.598 -3.447 -12.281 1 84.75 98 THR A O 1
ATOM 745 N N . TYR A 1 99 ? -3.471 -4.504 -10.586 1 88.12 99 TYR A N 1
ATOM 746 C CA . TYR A 1 99 ? -2.645 -3.883 -9.562 1 88.12 99 TYR A CA 1
ATOM 747 C C . TYR A 1 99 ? -2.604 -4.742 -8.305 1 88.12 99 TYR A C 1
ATOM 749 O O . TYR A 1 99 ? -3.439 -5.633 -8.125 1 88.12 99 TYR A O 1
ATOM 757 N N . LEU A 1 100 ? -1.607 -4.477 -7.547 1 91.56 100 LEU A N 1
ATOM 758 C CA . LEU A 1 100 ? -1.502 -5.164 -6.262 1 91.56 100 LEU A CA 1
ATOM 759 C C . LEU A 1 100 ? -0.782 -4.293 -5.238 1 91.56 100 LEU A C 1
ATOM 761 O O . LEU A 1 100 ? -0.048 -3.373 -5.605 1 91.56 100 LEU A O 1
ATOM 765 N N . TYR A 1 101 ? -1.015 -4.508 -4.027 1 93.69 101 TYR A N 1
ATOM 766 C CA . TYR A 1 101 ? -0.206 -3.988 -2.932 1 93.69 101 TYR A CA 1
ATOM 767 C C . TYR A 1 101 ? -0.142 -4.988 -1.782 1 93.69 101 TYR A C 1
ATOM 769 O O . TYR A 1 101 ? -1.039 -5.82 -1.625 1 93.69 101 TYR A O 1
ATOM 777 N N . SER A 1 102 ? 0.925 -4.926 -1.105 1 94.5 102 SER A N 1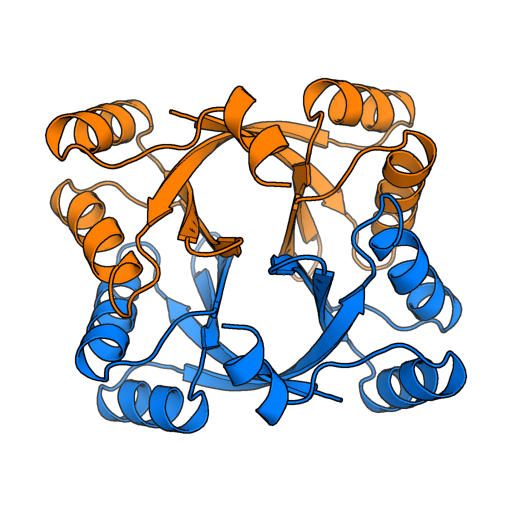
ATOM 778 C CA . SER A 1 102 ? 1.16 -5.871 -0.017 1 94.5 102 SER A CA 1
ATOM 779 C C . SER A 1 102 ? 1.771 -5.176 1.195 1 94.5 102 SER A C 1
ATOM 781 O O . SER A 1 102 ? 2.441 -4.152 1.058 1 94.5 102 SER A O 1
ATOM 783 N N . PHE A 1 103 ? 1.518 -5.797 2.287 1 91.25 103 PHE A N 1
ATOM 784 C CA . PHE A 1 103 ? 2.059 -5.262 3.529 1 91.25 103 PHE A CA 1
ATOM 785 C C . PHE A 1 103 ? 2.135 -6.344 4.598 1 91.25 103 PHE A C 1
ATOM 787 O O . PHE A 1 103 ? 1.436 -7.355 4.516 1 91.25 103 PHE A O 1
ATOM 794 N N . LEU A 1 104 ? 2.949 -6.047 5.566 1 87.12 104 LEU A N 1
ATOM 795 C CA . LEU A 1 104 ? 3.012 -6.93 6.727 1 87.12 104 LEU A CA 1
ATOM 796 C C . LEU A 1 104 ? 1.956 -6.551 7.758 1 87.12 104 LEU A C 1
ATOM 798 O O . LEU A 1 104 ? 1.816 -5.375 8.102 1 87.12 104 LEU A O 1
ATOM 802 N N . LEU A 1 105 ? 1.207 -7.387 8.172 1 80.81 105 LEU A N 1
ATOM 803 C CA . LEU A 1 105 ? 0.226 -7.211 9.242 1 80.81 105 LEU A CA 1
ATOM 804 C C . LEU A 1 105 ? 0.407 -8.266 10.328 1 80.81 105 LEU A C 1
ATOM 806 O O . LEU A 1 105 ? 0.148 -9.445 10.094 1 80.81 105 LEU A O 1
ATOM 810 N N . GLY A 1 106 ? 0.767 -7.766 11.523 1 76.81 106 GLY A N 1
ATOM 811 C CA . GLY A 1 106 ? 1.144 -8.734 12.531 1 76.81 106 GLY A CA 1
ATOM 812 C C . GLY A 1 106 ? 2.314 -9.609 12.117 1 76.81 106 GLY A C 1
ATOM 813 O O . GLY A 1 106 ? 3.371 -9.102 11.742 1 76.81 106 GLY A O 1
ATOM 814 N N . ASN A 1 107 ? 2.109 -10.961 12.141 1 81.12 107 ASN A N 1
ATOM 815 C CA . ASN A 1 107 ? 3.17 -11.883 11.758 1 81.12 107 ASN A CA 1
ATOM 816 C C . ASN A 1 107 ? 2.916 -12.484 10.375 1 81.12 107 ASN A C 1
ATOM 818 O O . ASN A 1 107 ? 3.475 -13.531 10.039 1 81.12 107 ASN A O 1
ATOM 822 N N . LYS A 1 108 ? 2.055 -11.773 9.617 1 88.25 108 LYS A N 1
ATOM 823 C CA . LYS A 1 108 ? 1.723 -12.297 8.297 1 88.25 108 LYS A CA 1
ATOM 824 C C . LYS A 1 108 ? 1.863 -11.219 7.227 1 88.25 108 LYS A C 1
ATOM 826 O O . LYS A 1 108 ? 1.735 -10.031 7.52 1 88.25 108 LYS A O 1
ATOM 831 N N . GLY A 1 109 ? 2.176 -11.688 6.051 1 91.94 109 GLY A N 1
ATOM 832 C CA . GLY A 1 109 ? 2.037 -10.836 4.879 1 91.94 109 GLY A CA 1
ATOM 833 C C . GLY A 1 109 ? 0.651 -10.883 4.266 1 91.94 109 GLY A C 1
ATOM 834 O O . GLY A 1 109 ? 0.034 -11.953 4.199 1 91.94 109 GLY A O 1
ATOM 835 N N . ILE A 1 110 ? 0.187 -9.758 3.916 1 92.94 110 ILE A N 1
ATOM 836 C CA . ILE A 1 110 ? -1.087 -9.664 3.213 1 92.94 110 ILE A CA 1
ATOM 837 C C . ILE A 1 110 ? -0.853 -9.18 1.782 1 92.94 110 ILE A C 1
ATOM 839 O O . ILE A 1 110 ? -0.151 -8.188 1.562 1 92.94 110 ILE A O 1
ATOM 843 N N . LEU A 1 111 ? -1.346 -9.898 0.844 1 95.38 111 LEU A N 1
ATOM 844 C CA . LEU A 1 111 ? -1.299 -9.523 -0.564 1 95.38 111 LEU A CA 1
ATOM 845 C C . LEU A 1 111 ? -2.699 -9.234 -1.098 1 95.38 111 LEU A C 1
ATOM 847 O O . LEU A 1 111 ? -3.551 -10.133 -1.128 1 95.38 111 LEU A O 1
ATOM 851 N N . ILE A 1 112 ? -2.91 -8.016 -1.469 1 94.94 112 ILE A N 1
ATOM 852 C CA . ILE A 1 112 ? -4.164 -7.582 -2.072 1 94.94 112 ILE A CA 1
ATOM 853 C C . ILE A 1 112 ? -3.963 -7.34 -3.566 1 94.94 112 ILE A C 1
ATOM 855 O O . ILE A 1 112 ? -2.988 -6.703 -3.975 1 94.94 112 ILE A O 1
ATOM 859 N N . PHE A 1 113 ? -4.973 -7.844 -4.379 1 92.62 113 PHE A N 1
ATOM 860 C CA . PHE A 1 113 ? -4.734 -7.641 -5.805 1 92.62 113 PHE A CA 1
ATOM 861 C C . PHE A 1 113 ? -6.043 -7.695 -6.586 1 92.62 113 PHE A C 1
ATOM 863 O O . PHE A 1 113 ? -7 -8.352 -6.16 1 92.62 113 PHE A O 1
ATOM 870 N N . ARG A 1 114 ? -6.023 -6.984 -7.633 1 91.81 114 ARG A N 1
ATOM 871 C CA . ARG A 1 114 ? -7.059 -7.035 -8.656 1 91.81 114 ARG A CA 1
ATOM 872 C C . ARG A 1 114 ? -6.555 -7.746 -9.906 1 91.81 114 ARG A C 1
ATOM 874 O O . ARG A 1 114 ? -5.402 -7.562 -10.312 1 91.81 114 ARG A O 1
ATOM 881 N N . THR A 1 115 ? -7.395 -8.539 -10.445 1 90.75 115 THR A N 1
ATOM 882 C CA . THR A 1 115 ? -6.988 -9.305 -11.625 1 90.75 115 THR A CA 1
ATOM 883 C C . THR A 1 115 ? -7.988 -9.117 -12.758 1 90.75 115 THR A C 1
ATOM 885 O O . THR A 1 115 ? -9.086 -8.602 -12.547 1 90.75 115 THR A O 1
ATOM 888 N N . ASP A 1 116 ? -7.562 -9.523 -13.93 1 88.5 116 ASP A N 1
ATOM 889 C CA . ASP A 1 116 ? -8.398 -9.406 -15.117 1 88.5 116 ASP A CA 1
ATOM 890 C C . ASP A 1 116 ? -9.367 -10.586 -15.219 1 88.5 116 ASP A C 1
ATOM 892 O O . ASP A 1 116 ? -10.273 -10.578 -16.062 1 88.5 116 ASP A O 1
ATOM 896 N N . ASN A 1 117 ? -9.219 -11.594 -14.43 1 93.5 117 ASN A N 1
ATOM 897 C CA . ASN A 1 117 ? -10.062 -12.789 -14.453 1 93.5 117 ASN A CA 1
ATOM 898 C C . ASN A 1 117 ? -10.367 -13.281 -13.039 1 93.5 117 ASN A C 1
ATOM 900 O O . ASN A 1 117 ? -9.766 -14.258 -12.578 1 93.5 117 ASN A O 1
ATOM 904 N N . PRO A 1 118 ? -11.336 -12.617 -12.43 1 95.25 118 PRO A N 1
ATOM 905 C CA . PRO A 1 118 ? -11.633 -12.945 -11.031 1 95.25 118 PRO A CA 1
ATOM 906 C C . PRO A 1 118 ? -12.086 -14.391 -10.844 1 95.25 118 PRO A C 1
ATOM 908 O O . PRO A 1 118 ? -11.773 -15.016 -9.836 1 95.25 118 PRO A O 1
ATOM 911 N N . ASP A 1 119 ? -12.875 -14.938 -11.797 1 96.19 119 ASP A N 1
ATOM 912 C CA . ASP A 1 119 ? -13.352 -16.312 -11.672 1 96.19 119 ASP A CA 1
ATOM 913 C C . ASP A 1 119 ? -12.188 -17.297 -11.68 1 96.19 119 ASP A C 1
ATOM 915 O O . ASP A 1 119 ? -12.125 -18.203 -10.836 1 96.19 119 ASP A O 1
ATOM 919 N N . ARG A 1 120 ? -11.336 -17.125 -12.547 1 96 120 ARG A N 1
ATOM 920 C CA . ARG A 1 120 ? -10.164 -17.984 -12.609 1 96 120 ARG A CA 1
ATOM 921 C C . ARG A 1 120 ? -9.281 -17.812 -11.383 1 96 120 ARG A C 1
ATOM 923 O O . ARG A 1 120 ? -8.68 -18.766 -10.891 1 96 120 ARG A O 1
ATOM 930 N N . ALA A 1 121 ? -9.164 -16.562 -10.93 1 95.75 121 ALA A N 1
ATOM 931 C CA . ALA A 1 121 ? -8.375 -16.297 -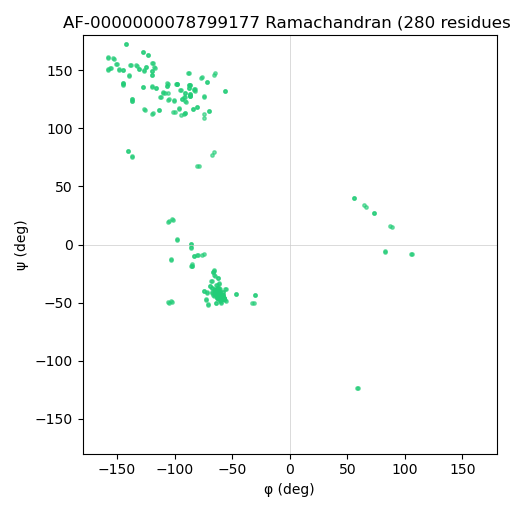9.727 1 95.75 121 ALA A CA 1
ATOM 932 C C . ALA A 1 121 ? -8.914 -17.094 -8.539 1 95.75 121 ALA A C 1
ATOM 934 O O . ALA A 1 121 ? -8.141 -17.672 -7.773 1 95.75 121 ALA A O 1
ATOM 935 N N . ARG A 1 122 ? -10.188 -17.156 -8.438 1 96.25 122 ARG A N 1
ATOM 936 C CA . ARG A 1 122 ? -10.812 -17.906 -7.352 1 96.25 122 ARG A CA 1
ATOM 937 C C . ARG A 1 122 ? -10.445 -19.391 -7.441 1 96.25 122 ARG A C 1
ATOM 939 O O . ARG A 1 122 ? -10.117 -20.016 -6.434 1 96.25 122 ARG A O 1
ATOM 946 N N . GLU A 1 123 ? -10.555 -19.891 -8.602 1 96.81 123 GLU A N 1
ATOM 947 C CA . GLU A 1 123 ? -10.219 -21.297 -8.828 1 96.81 123 GLU A CA 1
ATOM 948 C C . GLU A 1 123 ? -8.773 -21.578 -8.445 1 96.81 123 GLU A C 1
ATOM 950 O O . GLU A 1 123 ? -8.484 -22.594 -7.812 1 96.81 123 GLU A O 1
ATOM 955 N N . VAL A 1 124 ? -7.918 -20.719 -8.828 1 96.62 124 VAL A N 1
ATOM 956 C CA . VAL A 1 124 ? -6.492 -20.891 -8.57 1 96.62 124 VAL A CA 1
ATOM 957 C C . VAL A 1 124 ? -6.23 -20.844 -7.066 1 96.62 124 VAL A C 1
ATOM 959 O O . VAL A 1 124 ? -5.422 -21.625 -6.551 1 96.62 124 VAL A O 1
ATOM 962 N N . ILE A 1 125 ? -6.879 -19.953 -6.328 1 96.56 125 ILE A N 1
ATOM 963 C CA . ILE A 1 125 ? -6.723 -19.828 -4.883 1 96.56 125 ILE A CA 1
ATOM 964 C C . ILE A 1 125 ? -7.156 -21.125 -4.207 1 96.56 125 ILE A C 1
ATOM 966 O O . ILE A 1 125 ? -6.457 -21.641 -3.33 1 96.56 125 ILE A O 1
ATOM 970 N N . ILE A 1 126 ? -8.234 -21.703 -4.691 1 95.69 126 ILE A N 1
ATOM 971 C CA . ILE A 1 126 ? -8.781 -22.922 -4.117 1 95.69 126 ILE A CA 1
ATOM 972 C C . ILE A 1 126 ? -7.883 -24.109 -4.473 1 95.69 126 ILE A C 1
ATOM 974 O O . ILE A 1 126 ? -7.496 -24.875 -3.596 1 95.69 126 ILE A O 1
ATOM 978 N N . LEU A 1 127 ? -7.52 -24.219 -5.676 1 96.12 127 LEU A N 1
ATOM 979 C CA . LEU A 1 127 ? -6.75 -25.344 -6.18 1 96.12 127 LEU A CA 1
ATOM 980 C C . LEU A 1 127 ? -5.383 -25.406 -5.508 1 96.12 127 LEU A C 1
ATOM 982 O O . LEU A 1 127 ? -4.855 -26.5 -5.277 1 96.12 127 LEU A O 1
ATOM 986 N N . ASN A 1 128 ? -4.809 -24.312 -5.211 1 96.81 128 ASN A N 1
ATOM 987 C CA . ASN A 1 128 ? -3.469 -24.266 -4.641 1 96.81 128 ASN A CA 1
ATOM 988 C C . ASN A 1 128 ? -3.508 -24.109 -3.125 1 96.81 128 ASN A C 1
ATOM 990 O O . ASN A 1 128 ? -2.469 -23.938 -2.486 1 96.81 128 ASN A O 1
ATOM 994 N N . ASN A 1 129 ? -4.68 -24.125 -2.537 1 95.5 129 ASN A N 1
ATOM 995 C CA . ASN A 1 129 ? -4.91 -24.047 -1.099 1 95.5 129 ASN A CA 1
ATOM 996 C C . ASN A 1 129 ? -4.27 -22.797 -0.494 1 95.5 129 ASN A C 1
ATOM 998 O O . ASN A 1 129 ? -3.635 -22.875 0.559 1 95.5 129 ASN A O 1
ATOM 1002 N N . LEU A 1 130 ? -4.387 -21.734 -1.241 1 95.12 130 LEU A N 1
ATOM 1003 C CA . LEU A 1 130 ? -3.889 -20.469 -0.703 1 95.12 130 LEU A CA 1
ATOM 1004 C C . LEU A 1 130 ? -4.801 -19.953 0.408 1 95.12 130 LEU A C 1
ATOM 1006 O O . LEU A 1 130 ? -6.023 -20.094 0.323 1 95.12 130 LEU A O 1
ATOM 1010 N N . SER A 1 131 ? -4.191 -19.422 1.424 1 93.44 131 SER A N 1
ATOM 1011 C CA . SER A 1 131 ? -4.965 -18.812 2.502 1 93.44 131 SER A CA 1
ATOM 1012 C C . SER A 1 131 ? -5.531 -17.469 2.076 1 93.44 131 SER A C 1
ATOM 1014 O O . SER A 1 131 ? -4.805 -16.609 1.562 1 93.44 131 SER A O 1
ATOM 1016 N N . PHE A 1 132 ? -6.812 -17.266 2.234 1 92.12 132 PHE A N 1
ATOM 1017 C CA . PHE A 1 132 ? -7.441 -16.016 1.855 1 92.12 132 PHE A CA 1
ATOM 1018 C C . PHE A 1 132 ? -8.047 -15.32 3.072 1 92.12 132 PHE A C 1
ATOM 1020 O O . PHE A 1 132 ? -8.32 -15.961 4.086 1 92.12 132 PHE A O 1
ATOM 1027 N N . VAL A 1 133 ? -8.094 -14.039 2.926 1 86.56 133 VAL A N 1
ATOM 1028 C CA . VAL A 1 133 ? -8.68 -13.211 3.979 1 86.56 133 VAL A CA 1
ATOM 1029 C C . VAL A 1 133 ? -10.164 -13.008 3.713 1 86.56 133 VAL A C 1
ATOM 1031 O O . VAL A 1 133 ? -10.555 -12.547 2.637 1 86.56 133 VAL A O 1
ATOM 1034 N N . ALA A 1 134 ? -10.93 -13.422 4.75 1 81.5 134 ALA A N 1
ATOM 1035 C CA . ALA A 1 134 ? -12.352 -13.109 4.688 1 81.5 134 ALA A CA 1
ATOM 1036 C C . ALA A 1 134 ? -12.641 -11.742 5.289 1 81.5 134 ALA A C 1
ATOM 1038 O O . ALA A 1 134 ? -11.914 -11.281 6.172 1 81.5 134 ALA A O 1
ATOM 1039 N N . GLU A 1 135 ? -13.633 -11.102 4.742 1 75.06 135 GLU A N 1
ATOM 1040 C CA . GLU A 1 135 ? -14.016 -9.781 5.219 1 75.06 135 GLU A CA 1
ATOM 1041 C C . GLU A 1 135 ? -14.102 -9.742 6.742 1 75.06 135 GLU A C 1
ATOM 1043 O O . GLU A 1 135 ? -13.641 -8.789 7.371 1 75.06 135 GLU A O 1
ATOM 1048 N N . LYS A 1 136 ? -14.664 -10.758 7.258 1 73.94 136 LYS A N 1
ATOM 1049 C CA . LYS A 1 136 ? -14.883 -10.836 8.703 1 73.94 136 LYS A CA 1
ATOM 1050 C C . LYS A 1 136 ? -13.555 -10.898 9.453 1 73.94 136 LYS A C 1
ATOM 1052 O O . LYS A 1 136 ? -13.484 -10.523 10.625 1 73.94 136 LYS A O 1
ATOM 1057 N N . ASP A 1 137 ? -12.539 -11.352 8.719 1 74.62 137 ASP A N 1
ATOM 1058 C CA . ASP A 1 137 ? -11.242 -11.539 9.359 1 74.62 137 ASP A CA 1
ATOM 1059 C C . ASP A 1 137 ? -10.445 -10.234 9.375 1 74.62 137 ASP A C 1
ATOM 1061 O O . ASP A 1 137 ? -9.477 -10.102 10.133 1 74.62 137 ASP A O 1
ATOM 1065 N N . LEU A 1 138 ? -10.844 -9.312 8.562 1 72.88 138 LEU A N 1
ATOM 1066 C CA . LEU A 1 138 ? -10.102 -8.062 8.469 1 72.88 138 LEU A CA 1
ATOM 1067 C C . LEU A 1 138 ? -10.094 -7.336 9.812 1 72.88 138 LEU A C 1
ATOM 1069 O O . LEU A 1 138 ? -9.07 -6.766 10.203 1 72.88 138 LEU A O 1
ATOM 1073 N N . SER A 1 139 ? -11.289 -7.395 10.406 1 65.19 139 SER A N 1
ATOM 1074 C CA . SER A 1 139 ? -11.414 -6.711 11.688 1 65.19 139 SER A CA 1
ATOM 1075 C C . SER A 1 139 ? -10.562 -7.387 12.766 1 65.19 139 SER A C 1
ATOM 1077 O O . SER A 1 139 ? -10.188 -6.754 13.75 1 65.19 139 SER A O 1
ATOM 1079 N N . THR A 1 140 ? -10.312 -8.641 12.492 1 64.44 140 THR A N 1
ATOM 1080 C CA . THR A 1 140 ? -9.555 -9.383 13.492 1 64.44 140 THR A CA 1
ATOM 1081 C C . THR A 1 140 ? -8.055 -9.172 13.297 1 64.44 140 THR A C 1
ATOM 1083 O O . THR A 1 140 ? -7.258 -9.484 14.18 1 64.44 140 THR A O 1
ATOM 1086 N N . LEU A 1 141 ? -7.789 -8.742 12.156 1 62.28 141 LEU A N 1
ATOM 1087 C CA . LEU A 1 141 ? -6.379 -8.508 11.867 1 62.28 141 LEU A CA 1
ATOM 1088 C C . LEU A 1 141 ? -5.898 -7.223 12.539 1 62.28 141 LEU A C 1
ATOM 1090 O O . LEU A 1 141 ? -4.695 -6.945 12.57 1 62.28 141 LEU A O 1
ATOM 1094 N N . ILE A 1 142 ? -6.805 -6.477 13.086 1 61.09 142 ILE A N 1
ATOM 1095 C CA . ILE A 1 142 ? -6.508 -5.184 13.695 1 61.09 142 ILE A CA 1
ATOM 1096 C C . ILE A 1 142 ? -6.402 -5.336 15.211 1 61.09 142 ILE A C 1
ATOM 1098 O O . ILE A 1 142 ? -7.129 -6.129 15.812 1 61.09 142 ILE A O 1
ATOM 1102 N N . MET B 1 1 ? 14.742 10.68 8.828 1 84.38 1 MET B N 1
ATOM 1103 C CA . MET B 1 1 ? 13.312 10.922 8.703 1 84.38 1 MET B CA 1
ATOM 1104 C C . MET B 1 1 ? 12.75 10.25 7.453 1 84.38 1 MET B C 1
ATOM 1106 O O . MET B 1 1 ? 11.547 10 7.363 1 84.38 1 MET B O 1
ATOM 1110 N N . THR B 1 2 ? 13.586 9.773 6.59 1 92.19 2 THR B N 1
ATOM 1111 C CA . THR B 1 2 ? 13.219 9.117 5.344 1 92.19 2 THR B CA 1
ATOM 1112 C C . THR B 1 2 ? 13.734 7.68 5.316 1 92.19 2 THR B C 1
ATOM 1114 O O . THR B 1 2 ? 14.648 7.332 6.07 1 92.19 2 THR B O 1
ATOM 1117 N N . ILE B 1 3 ? 13.078 6.938 4.531 1 93.44 3 ILE B N 1
ATOM 1118 C CA . ILE B 1 3 ? 13.531 5.582 4.242 1 93.44 3 ILE B CA 1
ATOM 1119 C C . ILE B 1 3 ? 13.719 5.41 2.734 1 93.44 3 ILE B C 1
ATOM 1121 O O . ILE B 1 3 ? 13.234 6.23 1.947 1 93.44 3 ILE B O 1
ATOM 1125 N N . GLN B 1 4 ? 14.453 4.34 2.449 1 95.5 4 GLN B N 1
ATOM 1126 C CA . GLN B 1 4 ? 14.727 4.09 1.037 1 95.5 4 GLN B CA 1
ATOM 1127 C C . GLN B 1 4 ? 13.656 3.189 0.421 1 95.5 4 GLN B C 1
ATOM 1129 O O . GLN B 1 4 ? 13.281 2.172 1.008 1 95.5 4 GLN B O 1
ATOM 1134 N N . GLN B 1 5 ? 13.172 3.678 -0.707 1 96.31 5 GLN B N 1
ATOM 1135 C CA . GLN B 1 5 ? 12.172 2.959 -1.49 1 96.31 5 GLN B CA 1
ATOM 1136 C C . GLN B 1 5 ? 12.719 2.576 -2.863 1 96.31 5 GLN B C 1
ATOM 1138 O O . GLN B 1 5 ? 13.398 3.377 -3.512 1 96.31 5 GLN B O 1
ATOM 1143 N N . LEU B 1 6 ? 12.461 1.32 -3.244 1 96.94 6 LEU B N 1
ATOM 1144 C CA . LEU B 1 6 ? 12.734 0.933 -4.625 1 96.94 6 LEU B CA 1
ATOM 1145 C C . LEU B 1 6 ? 11.547 1.248 -5.527 1 96.94 6 LEU B C 1
ATOM 1147 O O . LEU B 1 6 ? 10.398 1.033 -5.141 1 96.94 6 LEU B O 1
ATOM 1151 N N . SER B 1 7 ? 11.82 1.767 -6.68 1 94.81 7 SER B N 1
ATOM 1152 C CA . SER B 1 7 ? 10.844 1.922 -7.754 1 94.81 7 SER B CA 1
ATOM 1153 C C . SER B 1 7 ? 11.266 1.141 -9 1 94.81 7 SER B C 1
ATOM 1155 O O . SER B 1 7 ? 12.258 1.476 -9.641 1 94.81 7 SER B O 1
ATOM 1157 N N . VAL B 1 8 ? 10.492 0.145 -9.273 1 94 8 VAL B N 1
ATOM 1158 C CA . VAL B 1 8 ? 10.812 -0.744 -10.383 1 94 8 VAL B CA 1
ATOM 1159 C C . VAL B 1 8 ? 9.812 -0.541 -11.516 1 94 8 VAL B C 1
ATOM 1161 O O . VAL B 1 8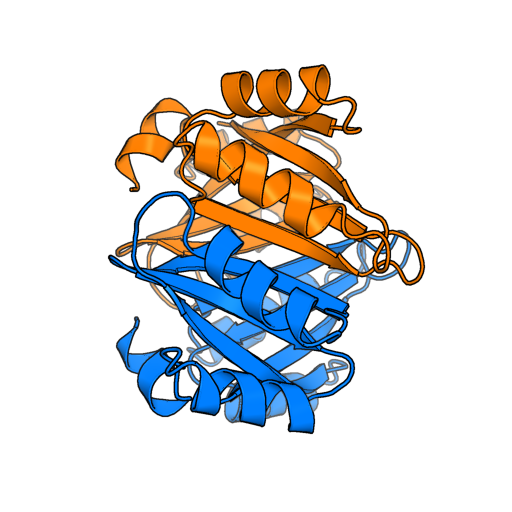 ? 8.602 -0.566 -11.289 1 94 8 VAL B O 1
ATOM 1164 N N . PHE B 1 9 ? 10.328 -0.368 -12.703 1 89.06 9 PHE B N 1
ATOM 1165 C CA . PHE B 1 9 ? 9.461 -0.276 -13.867 1 89.06 9 PHE B CA 1
ATOM 1166 C C . PHE B 1 9 ? 9.023 -1.662 -14.328 1 89.06 9 PHE B C 1
ATOM 1168 O O . PHE B 1 9 ? 9.859 -2.502 -14.672 1 89.06 9 PHE B O 1
ATOM 1175 N N . ILE B 1 10 ? 7.664 -1.856 -14.273 1 85.06 10 ILE B N 1
ATOM 1176 C CA . ILE B 1 10 ? 7.16 -3.16 -14.695 1 85.06 10 ILE B CA 1
ATOM 1177 C C . ILE B 1 10 ? 6.211 -2.994 -15.875 1 85.06 10 ILE B C 1
ATOM 1179 O O . ILE B 1 10 ? 5.473 -2.01 -15.953 1 85.06 10 ILE B O 1
ATOM 1183 N N . GLU B 1 11 ? 6.398 -3.852 -16.797 1 73.44 11 GLU B N 1
ATOM 1184 C CA . GLU B 1 11 ? 5.441 -3.924 -17.891 1 73.44 11 GLU B CA 1
ATOM 1185 C C . GLU B 1 11 ? 4.371 -4.977 -17.625 1 73.44 11 GLU B C 1
ATOM 1187 O O . GLU B 1 11 ? 4.684 -6.102 -17.234 1 73.44 11 GLU B O 1
ATOM 1192 N N . ASN B 1 12 ? 3.055 -4.621 -17.391 1 61.19 12 ASN B N 1
ATOM 1193 C CA . ASN B 1 12 ? 1.929 -5.453 -16.984 1 61.19 12 ASN B CA 1
ATOM 1194 C C . ASN B 1 12 ? 2.059 -6.875 -17.516 1 61.19 12 ASN B C 1
ATOM 1196 O O . ASN B 1 12 ? 1.819 -7.84 -16.797 1 61.19 12 ASN B O 1
ATOM 1200 N N . LYS B 1 13 ? 2.301 -7.164 -18.766 1 63.41 13 LYS B N 1
ATOM 1201 C CA . LYS B 1 13 ? 2.27 -8.484 -19.391 1 63.41 13 LYS B CA 1
ATOM 1202 C C . LYS B 1 13 ? 3.68 -9.031 -19.594 1 63.41 13 LYS B C 1
ATOM 1204 O O . LYS B 1 13 ? 3.861 -10.086 -20.203 1 63.41 13 LYS B O 1
ATOM 1209 N N . SER B 1 14 ? 4.582 -8.547 -18.875 1 62.12 14 SER B N 1
ATOM 1210 C CA . SER B 1 14 ? 5.938 -8.875 -19.297 1 62.12 14 SER B CA 1
ATOM 1211 C C . SER B 1 14 ? 6.547 -9.961 -18.422 1 62.12 14 SER B C 1
ATOM 1213 O O . SER B 1 14 ? 7.574 -10.547 -18.766 1 62.12 14 SER B O 1
ATOM 1215 N N . GLY B 1 15 ? 5.902 -10.195 -17.359 1 82.62 15 GLY B N 1
ATOM 1216 C CA . GLY B 1 15 ? 6.535 -11.117 -16.422 1 82.62 15 GLY B CA 1
ATOM 1217 C C . GLY B 1 15 ? 7.566 -10.445 -15.531 1 82.62 15 GLY B C 1
ATOM 1218 O O . GLY B 1 15 ? 8.227 -11.109 -14.727 1 82.62 15 GLY B O 1
ATOM 1219 N N . THR B 1 16 ? 7.879 -9.25 -15.711 1 87.62 16 THR B N 1
ATOM 1220 C CA . THR B 1 16 ? 8.891 -8.508 -14.961 1 87.62 16 THR B CA 1
ATOM 1221 C C . THR B 1 16 ? 8.586 -8.547 -13.469 1 87.62 16 THR B C 1
ATOM 1223 O O . THR B 1 16 ? 9.492 -8.664 -12.648 1 87.62 16 THR B O 1
ATOM 1226 N N . LEU B 1 17 ? 7.344 -8.469 -13.086 1 91 17 LEU B N 1
ATOM 1227 C CA . LEU B 1 17 ? 6.965 -8.531 -11.68 1 91 17 LEU B CA 1
ATOM 1228 C C . LEU B 1 17 ? 7.465 -9.828 -11.047 1 91 17 LEU B C 1
ATOM 1230 O O . LEU B 1 17 ? 8.094 -9.797 -9.984 1 91 17 LEU B O 1
ATOM 1234 N N . GLN B 1 18 ? 7.23 -10.852 -11.719 1 91.69 18 GLN B N 1
ATOM 1235 C CA . GLN B 1 18 ? 7.664 -12.148 -11.219 1 91.69 18 GLN B CA 1
ATOM 1236 C C . GLN B 1 18 ? 9.188 -12.219 -11.109 1 91.69 18 GLN B C 1
ATOM 1238 O O . GLN B 1 18 ? 9.719 -12.75 -10.133 1 91.69 18 GLN B O 1
ATOM 1243 N N . LYS B 1 19 ? 9.844 -11.781 -12.094 1 94.12 19 LYS B N 1
ATOM 1244 C CA . LYS B 1 19 ? 11.305 -11.781 -12.102 1 94.12 19 LYS B CA 1
ATOM 1245 C C . LYS B 1 19 ? 11.859 -10.992 -10.922 1 94.12 19 LYS B C 1
ATOM 1247 O O . LYS B 1 19 ? 12.758 -11.461 -10.227 1 94.12 19 LYS B O 1
ATOM 1252 N N . VAL B 1 20 ? 11.328 -9.828 -10.68 1 95.94 20 VAL B N 1
ATOM 1253 C CA . VAL B 1 20 ? 11.758 -8.961 -9.586 1 95.94 20 VAL B CA 1
ATOM 1254 C C . VAL B 1 20 ? 11.562 -9.68 -8.25 1 95.94 20 VAL B C 1
ATOM 1256 O O . VAL B 1 20 ? 12.484 -9.758 -7.441 1 95.94 20 VAL B O 1
ATOM 1259 N N . LEU B 1 21 ? 10.406 -10.242 -8.062 1 96.56 21 LEU B N 1
ATOM 1260 C CA . LEU B 1 21 ? 10.078 -10.906 -6.801 1 96.56 21 LEU B CA 1
ATOM 1261 C C . LEU B 1 21 ? 10.969 -12.125 -6.582 1 96.56 21 LEU B C 1
ATOM 1263 O O . LEU B 1 21 ? 11.406 -12.383 -5.457 1 96.56 21 LEU B O 1
ATOM 1267 N N . ASN B 1 22 ? 11.234 -12.844 -7.613 1 97 22 ASN B N 1
ATOM 1268 C CA . ASN B 1 22 ? 12.094 -14.023 -7.492 1 97 22 ASN B CA 1
ATOM 1269 C C . ASN B 1 22 ? 13.531 -13.641 -7.156 1 97 22 ASN B C 1
ATOM 1271 O O . ASN B 1 22 ? 14.195 -14.32 -6.379 1 97 22 ASN B O 1
ATOM 1275 N N . LEU B 1 23 ? 14.023 -12.617 -7.766 1 98.12 23 LEU B N 1
ATOM 1276 C CA . LEU B 1 23 ? 15.367 -12.141 -7.461 1 98.12 23 LEU B CA 1
ATOM 1277 C C . LEU B 1 23 ? 15.484 -11.742 -5.992 1 98.12 23 LEU B C 1
ATOM 1279 O O . LEU B 1 23 ? 16.469 -12.086 -5.328 1 98.12 23 LEU B O 1
ATOM 1283 N N . LEU B 1 24 ? 14.508 -11.062 -5.477 1 98.12 24 LEU B N 1
ATOM 1284 C CA . LEU B 1 24 ? 14.516 -10.656 -4.074 1 98.12 24 LEU B CA 1
ATOM 1285 C C . LEU B 1 24 ? 14.398 -11.867 -3.156 1 98.12 24 LEU B C 1
ATOM 1287 O O . LEU B 1 24 ? 15.047 -11.922 -2.107 1 98.12 24 LEU B O 1
ATOM 1291 N N . LYS B 1 25 ? 13.594 -12.836 -3.576 1 98 25 LYS B N 1
ATOM 1292 C CA . LYS B 1 25 ? 13.477 -14.094 -2.842 1 98 25 LYS B CA 1
ATOM 1293 C C . LYS B 1 25 ? 14.82 -14.805 -2.748 1 98 25 LYS B C 1
ATOM 1295 O O . LYS B 1 25 ? 15.242 -15.211 -1.661 1 98 25 LYS B O 1
ATOM 1300 N N . GLU B 1 26 ? 15.461 -14.945 -3.824 1 98.12 26 GLU B N 1
ATOM 1301 C CA . GLU B 1 26 ? 16.75 -15.633 -3.879 1 98.12 26 GLU B CA 1
ATOM 1302 C C . GLU B 1 26 ? 17.797 -14.922 -3.023 1 98.12 26 GLU B C 1
ATOM 1304 O O . GLU B 1 26 ? 18.672 -15.562 -2.438 1 98.12 26 GLU B O 1
ATOM 1309 N N . ALA B 1 27 ? 17.688 -13.641 -2.957 1 97.94 27 ALA B N 1
ATOM 1310 C CA . ALA B 1 27 ? 18.625 -12.844 -2.174 1 97.94 27 ALA B CA 1
ATOM 1311 C C . ALA B 1 27 ? 18.266 -12.859 -0.693 1 97.94 27 ALA B C 1
ATOM 1313 O O . ALA B 1 27 ? 19 -12.344 0.143 1 97.94 27 ALA B O 1
ATOM 1314 N N . GLY B 1 28 ? 17.094 -13.406 -0.337 1 97.19 28 GLY B N 1
ATOM 1315 C CA . GLY B 1 28 ? 16.641 -13.453 1.047 1 97.19 28 GLY B CA 1
ATOM 1316 C C . GLY B 1 28 ? 16.203 -12.102 1.578 1 97.19 28 GLY B C 1
ATOM 1317 O O . GLY B 1 28 ? 16.328 -11.828 2.773 1 97.19 28 GLY B O 1
ATOM 1318 N N . ILE B 1 29 ? 15.766 -11.25 0.688 1 95.88 29 ILE B N 1
ATOM 1319 C CA . ILE B 1 29 ? 15.367 -9.898 1.074 1 95.88 29 ILE B CA 1
ATOM 1320 C C . ILE B 1 29 ? 13.883 -9.875 1.402 1 95.88 29 ILE B C 1
ATOM 1322 O O . ILE B 1 29 ? 13.055 -10.312 0.599 1 95.88 29 ILE B O 1
ATOM 1326 N N . GLN B 1 30 ? 13.547 -9.359 2.607 1 93.69 30 GLN B N 1
ATOM 1327 C CA . GLN B 1 30 ? 12.172 -9.336 3.1 1 93.69 30 GLN B CA 1
ATOM 1328 C C . GLN B 1 30 ? 11.438 -8.086 2.607 1 93.69 30 GLN B C 1
ATOM 1330 O O . GLN B 1 30 ? 11.945 -6.973 2.736 1 93.69 30 GLN B O 1
ATOM 1335 N N . LEU B 1 31 ? 10.273 -8.367 2.02 1 94.81 31 LEU B N 1
ATOM 1336 C CA . LEU B 1 31 ? 9.398 -7.258 1.663 1 94.81 31 LEU B CA 1
ATOM 1337 C C . LEU B 1 31 ? 8.57 -6.809 2.867 1 94.81 31 LEU B C 1
ATOM 1339 O O . LEU B 1 31 ? 8.039 -7.641 3.605 1 94.81 31 LEU B O 1
ATOM 1343 N N . ILE B 1 32 ? 8.492 -5.574 3.09 1 92.56 32 ILE B N 1
ATOM 1344 C CA . ILE B 1 32 ? 7.727 -5.012 4.199 1 92.56 32 ILE B CA 1
ATOM 1345 C C . ILE B 1 32 ? 6.414 -4.438 3.676 1 92.56 32 ILE B C 1
ATOM 1347 O O . ILE B 1 32 ? 5.344 -4.734 4.211 1 92.56 32 ILE B O 1
ATOM 1351 N N . ALA B 1 33 ? 6.484 -3.645 2.631 1 94.12 33 ALA B N 1
ATOM 1352 C CA . ALA B 1 33 ? 5.332 -3.104 1.915 1 94.12 33 ALA B CA 1
ATOM 1353 C C . ALA B 1 33 ? 5.648 -2.912 0.435 1 94.12 33 ALA B C 1
ATOM 1355 O O . ALA B 1 33 ? 6.789 -2.623 0.069 1 94.12 33 ALA B O 1
ATOM 1356 N N . SER B 1 34 ? 4.582 -3.033 -0.384 1 95 34 SER B N 1
ATOM 1357 C CA . SER B 1 34 ? 4.762 -2.783 -1.81 1 95 34 SER B CA 1
ATOM 1358 C C . SER B 1 34 ? 3.453 -2.367 -2.469 1 95 34 SER B C 1
ATOM 1360 O O . SER B 1 34 ? 2.373 -2.725 -1.994 1 95 34 SER B O 1
ATOM 1362 N N . THR B 1 35 ? 3.582 -1.609 -3.512 1 92.62 35 THR B N 1
ATOM 1363 C CA . THR B 1 35 ? 2.424 -1.148 -4.27 1 92.62 35 THR B CA 1
ATOM 1364 C C . THR B 1 35 ? 2.748 -1.072 -5.758 1 92.62 35 THR B C 1
ATOM 1366 O O . THR B 1 35 ? 3.873 -0.738 -6.137 1 92.62 35 THR B O 1
ATOM 1369 N N . ILE B 1 36 ? 1.869 -1.489 -6.582 1 88.25 36 ILE B N 1
ATOM 1370 C CA . ILE B 1 36 ? 1.975 -1.216 -8.008 1 88.25 36 ILE B CA 1
ATOM 1371 C C . ILE B 1 36 ? 1.045 -0.064 -8.383 1 88.25 36 ILE B C 1
ATOM 1373 O O . ILE B 1 36 ? -0.165 -0.135 -8.156 1 88.25 36 ILE B O 1
ATOM 1377 N N . ALA B 1 37 ? 1.623 1.012 -8.773 1 72.19 37 ALA B N 1
ATOM 1378 C CA . ALA B 1 37 ? 0.855 2.166 -9.234 1 72.19 37 ALA B CA 1
ATOM 1379 C C . ALA B 1 37 ? 0.277 1.923 -10.625 1 72.19 37 ALA B C 1
ATOM 1381 O O . ALA B 1 37 ? 0.925 1.308 -11.477 1 72.19 37 ALA B O 1
ATOM 1382 N N . ASP B 1 38 ? -1.126 1.715 -10.898 1 63 38 ASP B N 1
ATOM 1383 C CA . ASP B 1 38 ? -1.842 1.303 -12.102 1 63 38 ASP B CA 1
ATOM 1384 C C . ASP B 1 38 ? -1.716 2.354 -13.203 1 63 38 ASP B C 1
ATOM 1386 O O . ASP B 1 38 ? -2.236 3.463 -13.078 1 63 38 ASP B O 1
ATOM 1390 N N . THR B 1 39 ? -0.583 2.348 -13.875 1 56.75 39 THR B N 1
ATOM 1391 C CA . THR B 1 39 ? -0.815 3.025 -15.148 1 56.75 39 THR B CA 1
ATOM 1392 C C . THR B 1 39 ? -1.146 2.018 -16.25 1 56.75 39 THR B C 1
ATOM 1394 O O . THR B 1 39 ? -0.833 0.832 -16.125 1 56.75 39 THR B O 1
ATOM 1397 N N . VAL B 1 40 ? -2.184 2.256 -17.062 1 51.28 40 VAL B N 1
ATOM 1398 C CA . VAL B 1 40 ? -2.709 1.479 -18.172 1 51.28 40 VAL B CA 1
ATOM 1399 C C . VAL B 1 40 ? -1.578 0.695 -18.844 1 51.28 40 VAL B C 1
ATOM 1401 O O . VAL B 1 40 ? -1.751 -0.472 -19.188 1 51.28 40 VAL B O 1
ATOM 1404 N N . GLU B 1 41 ? -0.472 1.327 -19.031 1 54.69 41 GLU B N 1
ATOM 1405 C CA . GLU B 1 41 ? 0.556 0.753 -19.891 1 54.69 41 GLU B CA 1
ATOM 1406 C C . GLU B 1 41 ? 1.717 0.196 -19.078 1 54.69 41 GLU B C 1
ATOM 1408 O O . GLU B 1 41 ? 2.215 -0.896 -19.359 1 54.69 41 GLU B O 1
ATOM 1413 N N . TYR B 1 42 ? 2.109 1.091 -18.219 1 59.12 42 TYR B N 1
ATOM 1414 C CA . TYR B 1 42 ? 3.238 0.702 -17.391 1 59.12 42 TYR B CA 1
ATOM 1415 C C . TYR B 1 42 ? 2.914 0.898 -15.906 1 59.12 42 TYR B C 1
ATOM 1417 O O . TYR B 1 42 ? 2.197 1.833 -15.547 1 59.12 42 TYR B O 1
ATOM 1425 N N . GLY B 1 43 ? 3.354 -0.241 -15.156 1 79.62 43 GLY B N 1
ATOM 1426 C CA . GLY B 1 43 ? 3.17 -0.051 -13.727 1 79.62 43 GLY B CA 1
ATOM 1427 C C . GLY B 1 43 ? 4.473 0.148 -12.977 1 79.62 43 GLY B C 1
ATOM 1428 O O . GLY B 1 43 ? 5.527 -0.302 -13.422 1 79.62 43 GLY B O 1
ATOM 1429 N N . ILE B 1 44 ? 4.562 1.185 -12.141 1 87.44 44 ILE B N 1
ATOM 1430 C CA . ILE B 1 44 ? 5.68 1.353 -11.219 1 87.44 44 ILE B CA 1
ATOM 1431 C C . ILE B 1 44 ? 5.426 0.536 -9.953 1 87.44 44 ILE B C 1
ATOM 1433 O O . ILE B 1 44 ? 4.391 0.688 -9.305 1 87.44 44 ILE B O 1
ATOM 1437 N N . TYR B 1 45 ? 6.328 -0.425 -9.781 1 92 45 TYR B N 1
ATOM 1438 C CA . TYR B 1 45 ? 6.289 -1.227 -8.562 1 92 45 TYR B CA 1
ATOM 1439 C C . TYR B 1 45 ? 7.164 -0.614 -7.477 1 92 45 TYR B C 1
ATOM 1441 O O . TYR B 1 45 ? 8.391 -0.581 -7.605 1 92 45 TYR B O 1
ATOM 1449 N N . ARG B 1 46 ? 6.609 -0.146 -6.441 1 93.88 46 ARG B N 1
ATOM 1450 C CA . ARG B 1 46 ? 7.316 0.441 -5.309 1 93.88 46 ARG B CA 1
ATOM 1451 C C . ARG B 1 46 ? 7.488 -0.574 -4.184 1 93.88 46 ARG B C 1
ATOM 1453 O O . ARG B 1 46 ? 6.547 -1.293 -3.844 1 93.88 46 ARG B O 1
ATOM 1460 N N . ILE B 1 47 ? 8.68 -0.55 -3.617 1 96.06 47 ILE B N 1
ATOM 1461 C CA . ILE B 1 47 ? 8.992 -1.598 -2.648 1 96.06 47 ILE B CA 1
ATOM 1462 C C . ILE B 1 47 ? 9.711 -0.993 -1.445 1 96.06 47 ILE B C 1
ATOM 1464 O O . ILE B 1 47 ? 10.711 -0.292 -1.602 1 96.06 47 ILE B O 1
ATOM 1468 N N . ILE B 1 48 ? 9.18 -1.226 -0.305 1 95.38 48 ILE B N 1
ATOM 1469 C CA . ILE B 1 48 ? 9.898 -1.072 0.954 1 95.38 48 ILE B CA 1
ATOM 1470 C C . ILE B 1 48 ? 10.367 -2.439 1.45 1 95.38 48 ILE B C 1
ATOM 1472 O O . ILE B 1 48 ? 9.555 -3.354 1.625 1 95.38 48 ILE B O 1
ATOM 1476 N N . CYS B 1 49 ? 11.688 -2.543 1.676 1 95.12 49 CYS B N 1
ATOM 1477 C CA . CYS B 1 49 ? 12.195 -3.857 2.035 1 95.12 49 CYS B CA 1
ATOM 1478 C C . CYS B 1 49 ? 13.305 -3.744 3.078 1 95.12 49 CYS B C 1
ATOM 1480 O O . CYS B 1 49 ? 13.727 -2.639 3.428 1 95.12 49 CYS B O 1
ATOM 1482 N N . SER B 1 50 ? 13.766 -4.844 3.617 1 92.62 50 SER B N 1
ATOM 1483 C CA . SER B 1 50 ? 14.695 -4.91 4.738 1 92.62 50 SER B CA 1
ATOM 1484 C C . SER B 1 50 ? 16.078 -4.398 4.344 1 92.62 50 SER B C 1
ATOM 1486 O O . SER B 1 50 ? 16.812 -3.881 5.184 1 92.62 50 SER B O 1
ATOM 1488 N N . GLU B 1 51 ? 16.5 -4.551 3.1 1 94.62 51 GLU B N 1
ATOM 1489 C CA . GLU B 1 51 ? 17.812 -4.184 2.609 1 94.62 51 GLU B CA 1
ATOM 1490 C C . GLU B 1 51 ? 17.734 -3.492 1.251 1 94.62 51 GLU B C 1
ATOM 1492 O O . GLU B 1 51 ? 18.141 -4.059 0.235 1 94.62 51 GLU B O 1
ATOM 1497 N N . PRO B 1 52 ? 17.328 -2.281 1.286 1 96.31 52 PRO B N 1
ATOM 1498 C CA . PRO B 1 52 ? 17.031 -1.607 0.021 1 96.31 52 PRO B CA 1
ATOM 1499 C C . PRO B 1 52 ? 18.266 -1.445 -0.871 1 96.31 52 PRO B C 1
ATOM 1501 O O . PRO B 1 52 ? 18.156 -1.575 -2.094 1 96.31 52 PRO B O 1
ATOM 1504 N N . LYS B 1 53 ? 19.422 -1.146 -0.331 1 96.62 53 LYS B N 1
ATOM 1505 C CA . LYS B 1 53 ? 20.609 -0.972 -1.148 1 96.62 53 LYS B CA 1
ATOM 1506 C C . LYS B 1 53 ? 21.031 -2.287 -1.805 1 96.62 53 LYS B C 1
ATOM 1508 O O . LYS B 1 53 ? 21.328 -2.32 -2.998 1 96.62 53 LYS B O 1
ATOM 1513 N N . ARG B 1 54 ? 20.984 -3.326 -1.025 1 97.69 54 ARG B N 1
ATOM 1514 C CA . ARG B 1 54 ? 21.312 -4.633 -1.596 1 97.69 54 ARG B CA 1
ATOM 1515 C C . ARG B 1 54 ? 20.281 -5.035 -2.645 1 97.69 54 ARG B C 1
ATOM 1517 O O . ARG B 1 54 ? 20.625 -5.621 -3.672 1 97.69 54 ARG B O 1
ATOM 1524 N N . ALA B 1 55 ? 19.047 -4.77 -2.35 1 97.88 55 ALA B N 1
ATOM 1525 C CA . ALA B 1 55 ? 17.984 -5.055 -3.309 1 97.88 55 ALA B CA 1
ATOM 1526 C C . ALA B 1 55 ? 18.203 -4.301 -4.617 1 97.88 55 ALA B C 1
ATOM 1528 O O . ALA B 1 55 ? 18.094 -4.883 -5.699 1 97.88 55 ALA B O 1
ATOM 1529 N N . TYR B 1 56 ? 18.531 -3.033 -4.527 1 98.44 56 TYR B N 1
ATOM 1530 C CA . TYR B 1 56 ? 18.812 -2.195 -5.691 1 98.44 56 TYR B CA 1
ATOM 1531 C C . TYR B 1 56 ? 19.922 -2.795 -6.543 1 98.44 56 TYR B C 1
ATOM 1533 O O . TYR B 1 56 ? 19.766 -2.928 -7.762 1 98.44 56 TYR B O 1
ATOM 1541 N N . GLU B 1 57 ? 20.969 -3.174 -5.922 1 98.5 57 GLU B N 1
ATOM 1542 C CA . GLU B 1 57 ? 22.094 -3.74 -6.637 1 98.5 57 GLU B CA 1
ATOM 1543 C C . GLU B 1 57 ? 21.734 -5.07 -7.293 1 98.5 57 GLU B C 1
ATOM 1545 O O . GLU B 1 57 ? 22.125 -5.336 -8.43 1 98.5 57 GLU B O 1
ATOM 1550 N N . THR B 1 58 ? 21.016 -5.891 -6.57 1 98.44 58 THR B N 1
ATOM 1551 C CA . THR B 1 58 ? 20.578 -7.188 -7.078 1 98.44 58 THR B CA 1
ATOM 1552 C C . THR B 1 58 ? 19.766 -7.02 -8.359 1 98.44 58 THR B C 1
ATOM 1554 O O . THR B 1 58 ? 20 -7.711 -9.352 1 98.44 58 THR B O 1
ATOM 1557 N N . LEU B 1 59 ? 18.844 -6.078 -8.344 1 98.19 59 LEU B N 1
ATOM 1558 C CA . LEU B 1 59 ? 17.969 -5.852 -9.492 1 98.19 59 LEU B CA 1
ATOM 1559 C C . LEU B 1 59 ? 18.734 -5.207 -10.641 1 98.19 59 LEU B C 1
ATOM 1561 O O . LEU B 1 59 ? 18.578 -5.594 -11.797 1 98.19 59 LEU B O 1
ATOM 1565 N N . LYS B 1 60 ? 19.562 -4.285 -10.305 1 97.5 60 LYS B N 1
ATOM 1566 C CA . LYS B 1 60 ? 20.375 -3.611 -11.312 1 97.5 60 LYS B CA 1
ATOM 1567 C C . LYS B 1 60 ? 21.281 -4.602 -12.039 1 97.5 60 LYS B C 1
ATOM 1569 O O . LYS B 1 60 ? 21.406 -4.559 -13.258 1 97.5 60 LYS B O 1
ATOM 1574 N N . GLU B 1 61 ? 21.891 -5.422 -11.336 1 97.88 61 GLU B N 1
ATOM 1575 C CA . GLU B 1 61 ? 22.797 -6.418 -11.906 1 97.88 61 GLU B CA 1
ATOM 1576 C C . GLU B 1 61 ? 22.062 -7.367 -12.836 1 97.88 61 GLU B C 1
ATOM 1578 O O . GLU B 1 61 ? 22.641 -7.879 -13.797 1 97.88 61 GLU B O 1
ATOM 1583 N N . ALA B 1 62 ? 20.844 -7.559 -12.586 1 96.81 62 ALA B N 1
ATOM 1584 C CA . ALA B 1 62 ? 20.016 -8.445 -13.414 1 96.81 62 ALA B CA 1
ATOM 1585 C C . ALA B 1 62 ? 19.453 -7.699 -14.617 1 96.81 62 ALA B C 1
ATOM 1587 O O . ALA B 1 62 ? 18.672 -8.266 -15.391 1 96.81 62 ALA B O 1
ATOM 1588 N N . GLY B 1 63 ? 19.688 -6.383 -14.758 1 96.06 63 GLY B N 1
ATOM 1589 C CA . GLY B 1 63 ? 19.25 -5.605 -15.906 1 96.06 63 GLY B CA 1
ATOM 1590 C C . GLY B 1 63 ? 17.859 -5.027 -15.742 1 96.06 63 GLY B C 1
ATOM 1591 O O . GLY B 1 63 ? 17.203 -4.672 -16.719 1 96.06 63 GLY B O 1
ATOM 1592 N N . ILE B 1 64 ? 17.406 -5.031 -14.562 1 95.12 64 ILE B N 1
ATOM 1593 C CA . ILE B 1 64 ? 16.094 -4.484 -14.289 1 95.12 64 ILE B CA 1
ATOM 1594 C C . ILE B 1 64 ? 16.203 -2.984 -14.016 1 95.12 64 ILE B C 1
ATOM 1596 O O . ILE B 1 64 ? 17.078 -2.543 -13.281 1 95.12 64 ILE B O 1
ATOM 1600 N N . SER B 1 65 ? 15.281 -2.225 -14.656 1 94.12 65 SER B N 1
ATOM 1601 C CA . SER B 1 65 ? 15.211 -0.79 -14.391 1 94.12 65 SER B CA 1
ATOM 1602 C C . SER B 1 65 ? 14.672 -0.507 -12.992 1 94.12 65 SER B C 1
ATOM 1604 O O . SER B 1 65 ? 13.516 -0.822 -12.695 1 94.12 65 SER B O 1
ATOM 1606 N N . VAL B 1 66 ? 15.516 0.051 -12.18 1 96.56 66 VAL B N 1
ATOM 1607 C CA . VAL B 1 66 ? 15.156 0.288 -10.781 1 96.56 66 VAL B CA 1
ATOM 1608 C C . VAL B 1 66 ? 15.789 1.592 -10.305 1 96.56 66 VAL B C 1
ATOM 1610 O O . VAL B 1 66 ? 16.906 1.924 -10.688 1 96.56 66 VAL B O 1
ATOM 1613 N N . ALA B 1 67 ? 15.062 2.322 -9.578 1 96.81 67 ALA B N 1
ATOM 1614 C CA . ALA B 1 67 ? 15.555 3.533 -8.922 1 96.81 67 ALA B CA 1
ATOM 1615 C C . ALA B 1 67 ? 15.422 3.428 -7.402 1 96.81 67 ALA B C 1
ATOM 1617 O O . ALA B 1 67 ? 14.531 2.736 -6.898 1 96.81 67 ALA B O 1
ATOM 1618 N N . LEU B 1 68 ? 16.344 4.008 -6.727 1 96.56 68 LEU B N 1
ATOM 1619 C CA . LEU B 1 68 ? 16.297 4.148 -5.273 1 96.56 68 LEU B CA 1
ATOM 1620 C C . LEU B 1 68 ? 15.961 5.582 -4.879 1 96.56 68 LEU B C 1
ATOM 1622 O O . LEU B 1 68 ? 16.562 6.531 -5.387 1 96.56 68 LEU B O 1
ATOM 1626 N N . SER B 1 69 ? 14.883 5.746 -4.07 1 94.94 69 SER B N 1
ATOM 1627 C CA . SER B 1 69 ? 14.461 7.086 -3.672 1 94.94 69 SER B CA 1
ATOM 1628 C C . SER B 1 69 ? 14.203 7.16 -2.172 1 94.94 69 SER B C 1
ATOM 1630 O O . SER B 1 69 ? 13.898 6.148 -1.537 1 94.94 69 SER B O 1
ATOM 1632 N N . ASP B 1 70 ? 14.367 8.391 -1.684 1 94.69 70 ASP B N 1
ATOM 1633 C CA . ASP B 1 70 ? 13.992 8.656 -0.297 1 94.69 70 ASP B CA 1
ATOM 1634 C C . ASP B 1 70 ? 12.516 9.023 -0.184 1 94.69 70 ASP B C 1
ATOM 1636 O O . ASP B 1 70 ? 12.016 9.852 -0.95 1 94.69 70 ASP B O 1
ATOM 1640 N N . VAL B 1 71 ? 11.867 8.367 0.688 1 95.25 71 VAL B N 1
ATOM 1641 C CA . VAL B 1 71 ? 10.484 8.711 0.999 1 95.25 71 VAL B CA 1
ATOM 1642 C C . VAL B 1 71 ? 10.328 8.922 2.502 1 95.25 71 VAL B C 1
ATOM 1644 O O . VAL B 1 71 ? 11.078 8.344 3.297 1 95.25 71 VAL B O 1
ATOM 1647 N N . PHE B 1 72 ? 9.406 9.781 2.814 1 95.75 72 PHE B N 1
ATOM 1648 C CA . PHE B 1 72 ? 9.125 9.992 4.23 1 95.75 72 PHE B CA 1
ATOM 1649 C C . PHE B 1 72 ? 8.297 8.844 4.797 1 95.75 72 PHE B C 1
ATOM 1651 O O . PHE B 1 72 ? 7.438 8.289 4.113 1 95.75 72 PHE B O 1
ATOM 1658 N N . ALA B 1 73 ? 8.578 8.5 6.023 1 95 73 ALA B N 1
ATOM 1659 C CA . ALA B 1 73 ? 7.809 7.508 6.766 1 95 73 ALA B CA 1
ATOM 1660 C C . ALA B 1 73 ? 7.555 7.965 8.195 1 95 73 ALA B C 1
ATOM 1662 O O . ALA B 1 73 ? 8.5 8.242 8.945 1 95 73 ALA B O 1
ATOM 1663 N N . ILE B 1 74 ? 6.289 8.016 8.539 1 95.19 74 ILE B N 1
ATOM 1664 C CA . ILE B 1 74 ? 5.973 8.391 9.914 1 95.19 74 ILE B CA 1
ATOM 1665 C C . ILE B 1 74 ? 5.109 7.309 10.555 1 95.19 74 ILE B C 1
ATOM 1667 O O . ILE B 1 74 ? 4.406 6.574 9.859 1 95.19 74 ILE B O 1
ATOM 1671 N N . THR B 1 75 ? 5.211 7.215 11.906 1 93.31 75 THR B N 1
ATOM 1672 C CA . THR B 1 75 ? 4.414 6.266 12.672 1 93.31 75 THR B CA 1
ATOM 1673 C C . THR B 1 75 ? 3.201 6.961 13.289 1 93.31 75 THR B C 1
ATOM 1675 O O . THR B 1 75 ? 3.305 8.094 13.773 1 93.31 75 THR B O 1
ATOM 1678 N N . LEU B 1 76 ? 2.143 6.277 13.203 1 94.56 76 LEU B N 1
ATOM 1679 C CA . LEU B 1 76 ? 0.881 6.77 13.75 1 94.56 76 LEU B CA 1
ATOM 1680 C C . LEU B 1 76 ? 0.347 5.824 14.82 1 94.56 76 LEU B C 1
ATOM 1682 O O . LEU B 1 76 ? 0.576 4.613 14.758 1 94.56 76 LEU B O 1
ATOM 1686 N N . ASP B 1 77 ? -0.354 6.371 15.797 1 93.5 77 ASP B N 1
ATOM 1687 C CA . ASP B 1 77 ? -1.051 5.516 16.75 1 93.5 77 ASP B CA 1
ATOM 1688 C C . ASP B 1 77 ? -2.154 4.715 16.062 1 93.5 77 ASP B C 1
ATOM 1690 O O . ASP B 1 77 ? -2.764 5.18 15.109 1 93.5 77 ASP B O 1
ATOM 1694 N N . ASN B 1 78 ? -2.365 3.539 16.578 1 90.5 78 ASN B N 1
ATOM 1695 C CA . ASN B 1 78 ? -3.387 2.664 16 1 90.5 78 ASN B CA 1
ATOM 1696 C C . ASN B 1 78 ? -4.781 3.047 16.484 1 90.5 78 ASN B C 1
ATOM 1698 O O . ASN B 1 78 ? -5.41 2.299 17.234 1 90.5 78 ASN B O 1
ATOM 1702 N N . GLN B 1 79 ? -5.258 4.137 16.109 1 93.38 79 GLN B N 1
ATOM 1703 C CA . GLN B 1 79 ? -6.578 4.688 16.391 1 93.38 79 GLN B CA 1
ATOM 1704 C C . GLN B 1 79 ? -7.156 5.379 15.156 1 93.38 79 GLN B C 1
ATOM 1706 O O . GLN B 1 79 ? -6.422 5.992 14.383 1 93.38 79 GLN B O 1
ATOM 1711 N N . PRO B 1 80 ? -8.477 5.25 15.055 1 93.88 80 PRO B N 1
ATOM 1712 C CA . PRO B 1 80 ? -9.086 5.934 13.906 1 93.88 80 PRO B CA 1
ATOM 1713 C C . PRO B 1 80 ? -8.766 7.426 13.875 1 93.88 80 PRO B C 1
ATOM 1715 O O . PRO B 1 80 ? -8.781 8.086 14.922 1 93.88 80 PRO B O 1
ATOM 1718 N N . GLY B 1 81 ? -8.344 7.91 12.672 1 96.5 81 GLY B N 1
ATOM 1719 C CA . GLY B 1 81 ? -8.258 9.352 12.5 1 96.5 81 GLY B CA 1
ATOM 1720 C C . GLY B 1 81 ? -6.832 9.867 12.508 1 96.5 81 GLY B C 1
ATOM 1721 O O . GLY B 1 81 ? -6.582 11.031 12.18 1 96.5 81 GLY B O 1
ATOM 1722 N N . ARG B 1 82 ? -5.902 9.031 12.82 1 96 82 ARG B N 1
ATOM 1723 C CA . ARG B 1 82 ? -4.52 9.484 12.938 1 96 82 ARG B CA 1
ATOM 1724 C C . ARG B 1 82 ? -3.949 9.867 11.578 1 96 82 ARG B C 1
ATOM 1726 O O . ARG B 1 82 ? -3.15 10.797 11.469 1 96 82 ARG B O 1
ATOM 1733 N N . ALA B 1 83 ? -4.332 9.141 10.539 1 95.56 83 ALA B N 1
ATOM 1734 C CA . ALA B 1 83 ? -3.912 9.539 9.203 1 95.56 83 ALA B CA 1
ATOM 1735 C C . ALA B 1 83 ? -4.461 10.914 8.836 1 95.56 83 ALA B C 1
ATOM 1737 O O . ALA B 1 83 ? -3.75 11.742 8.258 1 95.56 83 ALA B O 1
ATOM 1738 N N . ALA B 1 84 ? -5.707 11.133 9.164 1 96.25 84 ALA B N 1
ATOM 1739 C CA . ALA B 1 84 ? -6.324 12.438 8.93 1 96.25 84 ALA B CA 1
ATOM 1740 C C . ALA B 1 84 ? -5.543 13.547 9.625 1 96.25 84 ALA B C 1
ATOM 1742 O O . ALA B 1 84 ? -5.27 14.586 9.023 1 96.25 84 ALA B O 1
ATOM 1743 N N . ASP B 1 85 ? -5.191 13.312 10.875 1 96.88 85 ASP B N 1
ATOM 1744 C CA . ASP B 1 85 ? -4.441 14.305 11.641 1 96.88 85 ASP B CA 1
ATOM 1745 C C . ASP B 1 85 ? -3.1 14.609 10.977 1 96.88 85 ASP B C 1
ATOM 1747 O O . ASP B 1 85 ? -2.725 15.773 10.836 1 96.88 85 ASP B O 1
ATOM 1751 N N . ALA B 1 86 ? -2.447 13.602 10.57 1 95.69 86 ALA B N 1
ATOM 1752 C CA . ALA B 1 86 ? -1.141 13.766 9.938 1 95.69 86 ALA B CA 1
ATOM 1753 C C . ALA B 1 86 ? -1.259 14.547 8.633 1 95.69 86 ALA B C 1
ATOM 1755 O O . ALA B 1 86 ? -0.528 15.516 8.414 1 95.69 86 ALA B O 1
ATOM 1756 N N . ILE B 1 87 ? -2.145 14.164 7.773 1 94.12 87 ILE B N 1
ATOM 1757 C CA . ILE B 1 87 ? -2.305 14.789 6.469 1 94.12 87 ILE B CA 1
ATOM 1758 C C . ILE B 1 87 ? -2.717 16.25 6.645 1 94.12 87 ILE B C 1
ATOM 1760 O O . ILE B 1 87 ? -2.289 17.125 5.879 1 94.12 87 ILE B O 1
ATOM 1764 N N . THR B 1 88 ? -3.551 16.516 7.629 1 94.5 88 THR B N 1
ATOM 1765 C CA . THR B 1 88 ? -3.971 17.891 7.914 1 94.5 88 THR B CA 1
ATOM 1766 C C . THR B 1 88 ? -2.766 18.766 8.219 1 94.5 88 THR B C 1
ATOM 1768 O O . THR B 1 88 ? -2.686 19.906 7.746 1 94.5 88 THR B O 1
ATOM 1771 N N . ILE B 1 89 ? -1.858 18.266 8.992 1 95.75 89 ILE B N 1
ATOM 1772 C CA . ILE B 1 89 ? -0.654 19 9.352 1 95.75 89 ILE B CA 1
ATOM 1773 C C . ILE B 1 89 ? 0.108 19.391 8.086 1 95.75 89 ILE B C 1
ATOM 1775 O O . ILE B 1 89 ? 0.511 20.547 7.926 1 95.75 89 ILE B O 1
ATOM 1779 N N . PHE B 1 90 ? 0.243 18.5 7.113 1 93.62 90 PHE B N 1
ATOM 1780 C CA . PHE B 1 90 ? 0.988 18.766 5.891 1 93.62 90 PHE B CA 1
ATOM 1781 C C . PHE B 1 90 ? 0.198 19.688 4.969 1 93.62 90 PHE B C 1
ATOM 1783 O O . PHE B 1 90 ? 0.774 20.547 4.309 1 93.62 90 PHE B O 1
ATOM 1790 N N . SER B 1 91 ? -1.07 19.422 4.93 1 90.69 91 SER B N 1
ATOM 1791 C CA . SER B 1 91 ? -1.928 20.266 4.113 1 90.69 91 SER B CA 1
ATOM 1792 C C . SER B 1 91 ?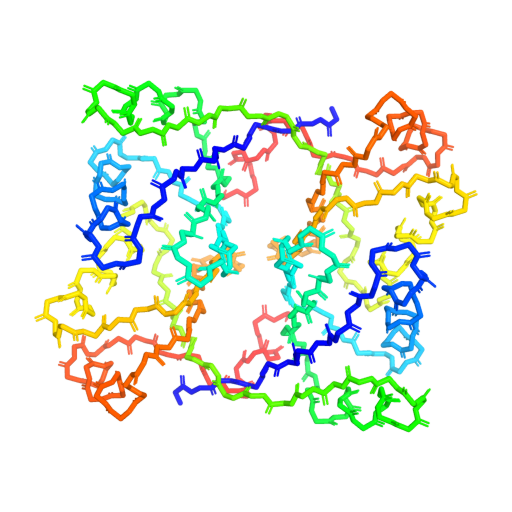 -1.893 21.719 4.598 1 90.69 91 SER B C 1
ATOM 1794 O O . SER B 1 91 ? -1.798 22.641 3.795 1 90.69 91 SER B O 1
ATOM 1796 N N . GLU B 1 92 ? -1.946 21.938 5.84 1 92.56 92 GLU B N 1
ATOM 1797 C CA . GLU B 1 92 ? -1.918 23.266 6.426 1 92.56 92 GLU B CA 1
ATOM 1798 C C . GLU B 1 92 ? -0.579 23.953 6.168 1 92.56 92 GLU B C 1
ATOM 1800 O O . GLU B 1 92 ? -0.51 25.188 6.094 1 92.56 92 GLU B O 1
ATOM 1805 N N . ALA B 1 93 ? 0.417 23.172 6.008 1 93.06 93 ALA B N 1
ATOM 1806 C CA . ALA B 1 93 ? 1.743 23.688 5.691 1 93.06 93 ALA B CA 1
ATOM 1807 C C . ALA B 1 93 ? 1.91 23.891 4.191 1 93.06 93 ALA B C 1
ATOM 1809 O O . ALA B 1 93 ? 2.998 24.234 3.719 1 93.06 93 ALA B O 1
ATOM 1810 N N . GLN B 1 94 ? 0.832 23.578 3.385 1 91.06 94 GLN B N 1
ATOM 1811 C CA . GLN B 1 94 ? 0.783 23.781 1.939 1 91.06 94 GLN B CA 1
ATOM 1812 C C . GLN B 1 94 ? 1.795 22.875 1.229 1 91.06 94 GLN B C 1
ATOM 1814 O O . GLN B 1 94 ? 2.471 23.312 0.295 1 91.06 94 GLN B O 1
ATOM 1819 N N . ILE B 1 95 ? 2.006 21.781 1.754 1 90.44 95 ILE B N 1
ATOM 1820 C CA . ILE B 1 95 ? 2.859 20.781 1.121 1 90.44 95 ILE B CA 1
ATOM 1821 C C . ILE B 1 95 ? 2.006 19.828 0.288 1 90.44 95 ILE B C 1
ATOM 1823 O O . ILE B 1 95 ? 1.027 19.266 0.786 1 90.44 95 ILE B O 1
ATOM 1827 N N . GLY B 1 96 ? 2.309 19.672 -0.945 1 86.31 96 GLY B N 1
ATOM 1828 C CA . GLY B 1 96 ? 1.624 18.734 -1.807 1 86.31 96 GLY B CA 1
ATOM 1829 C C . GLY B 1 96 ? 2.156 17.312 -1.676 1 86.31 96 GLY B C 1
ATOM 1830 O O . GLY B 1 96 ? 3.369 17.094 -1.665 1 86.31 96 GLY B O 1
ATOM 1831 N N . ILE B 1 97 ? 1.274 16.406 -1.547 1 87.31 97 ILE B N 1
ATOM 1832 C CA . ILE B 1 97 ? 1.637 15 -1.488 1 87.31 97 ILE B CA 1
ATOM 1833 C C . ILE B 1 97 ? 1.498 14.375 -2.875 1 87.31 97 ILE B C 1
ATOM 1835 O O . ILE B 1 97 ? 0.421 14.406 -3.473 1 87.31 97 ILE B O 1
ATOM 1839 N N . THR B 1 98 ? 2.592 13.922 -3.412 1 85.25 98 THR B N 1
ATOM 1840 C CA . THR B 1 98 ? 2.613 13.289 -4.727 1 85.25 98 THR B CA 1
ATOM 1841 C C . THR B 1 98 ? 1.942 11.914 -4.68 1 85.25 98 THR B C 1
ATOM 1843 O O . THR B 1 98 ? 1.08 11.609 -5.508 1 85.25 98 THR B O 1
ATOM 1846 N N . TYR B 1 99 ? 2.303 11.078 -3.801 1 88.38 99 TYR B N 1
ATOM 1847 C CA . TYR B 1 99 ? 1.623 9.82 -3.506 1 88.38 99 TYR B CA 1
ATOM 1848 C C . TYR B 1 99 ? 1.869 9.391 -2.062 1 88.38 99 TYR B C 1
ATOM 1850 O O . TYR B 1 99 ? 2.787 9.891 -1.408 1 88.38 99 TYR B O 1
ATOM 1858 N N . LEU B 1 100 ? 1.017 8.555 -1.63 1 91.69 100 LEU B N 1
ATOM 1859 C CA . LEU B 1 100 ? 1.187 8 -0.291 1 91.69 100 LEU B CA 1
ATOM 1860 C C . LEU B 1 100 ? 0.588 6.598 -0.201 1 91.69 100 LEU B C 1
ATOM 1862 O O . LEU B 1 100 ? -0.272 6.234 -1.006 1 91.69 100 LEU B O 1
ATOM 1866 N N . TYR B 1 101 ? 1.041 5.816 0.668 1 93.75 101 TYR B N 1
ATOM 1867 C CA . TYR B 1 101 ? 0.396 4.578 1.089 1 93.75 101 TYR B CA 1
ATOM 1868 C C . TYR B 1 101 ? 0.613 4.328 2.576 1 93.75 101 TYR B C 1
ATOM 1870 O O . TYR B 1 101 ? 1.589 4.809 3.158 1 93.75 101 TYR B O 1
ATOM 1878 N N . SER B 1 102 ? -0.332 3.688 3.141 1 94.62 102 SER B N 1
ATOM 1879 C CA . SER B 1 102 ? -0.299 3.438 4.578 1 94.62 102 SER B CA 1
ATOM 1880 C C . SER B 1 102 ? -0.75 2.018 4.902 1 94.62 102 SER B C 1
ATOM 1882 O O . SER B 1 102 ? -1.512 1.415 4.145 1 94.62 102 SER B O 1
ATOM 1884 N N . PHE B 1 103 ? -0.266 1.602 6.004 1 91.31 103 PHE B N 1
ATOM 1885 C CA . PHE B 1 103 ? -0.635 0.266 6.461 1 91.31 103 PHE B CA 1
ATOM 1886 C C . PHE B 1 103 ? -0.442 0.134 7.965 1 91.31 103 PHE B C 1
ATOM 1888 O O . PHE B 1 103 ? 0.315 0.897 8.57 1 91.31 103 PHE B O 1
ATOM 1895 N N . LEU B 1 104 ? -1.097 -0.857 8.484 1 87.25 104 LEU B N 1
ATOM 1896 C CA . LEU B 1 104 ? -0.892 -1.185 9.891 1 87.25 104 LEU B CA 1
ATOM 1897 C C . LEU B 1 104 ? 0.287 -2.137 10.055 1 87.25 104 LEU B C 1
ATOM 1899 O O . LEU B 1 104 ? 0.387 -3.141 9.352 1 87.25 104 LEU B O 1
ATOM 1903 N N . LEU B 1 105 ? 1.155 -1.863 10.836 1 80.56 105 LEU B N 1
ATOM 1904 C CA . LEU B 1 105 ? 2.283 -2.717 11.195 1 80.56 105 LEU B CA 1
ATOM 1905 C C . LEU B 1 105 ? 2.367 -2.896 12.703 1 80.56 105 LEU B C 1
ATOM 1907 O O . LEU B 1 105 ? 2.68 -1.95 13.43 1 80.56 105 LEU B O 1
ATOM 1911 N N . GLY B 1 106 ? 2.186 -4.164 13.125 1 76.75 106 GLY B N 1
ATOM 1912 C CA . GLY B 1 106 ? 2.059 -4.352 14.555 1 76.75 106 GLY B CA 1
ATOM 1913 C C . GLY B 1 106 ? 0.911 -3.568 15.164 1 76.75 106 GLY B C 1
ATOM 1914 O O . GLY B 1 106 ? -0.233 -3.689 14.719 1 76.75 106 GLY B O 1
ATOM 1915 N N . ASN B 1 107 ? 1.229 -2.707 16.172 1 81.44 107 ASN B N 1
ATOM 1916 C CA . ASN B 1 107 ? 0.2 -1.903 16.828 1 81.44 107 ASN B CA 1
ATOM 1917 C C . ASN B 1 107 ? 0.268 -0.443 16.391 1 81.44 107 ASN B C 1
ATOM 1919 O O . ASN B 1 107 ? -0.246 0.44 17.078 1 81.44 107 ASN B O 1
ATOM 1923 N N . LYS B 1 108 ? 0.935 -0.247 15.227 1 88.31 108 LYS B N 1
ATOM 1924 C CA . LYS B 1 108 ? 1.081 1.127 14.758 1 88.31 108 LYS B CA 1
ATOM 1925 C C . LYS B 1 108 ? 0.671 1.252 13.289 1 88.31 108 LYS B C 1
ATOM 1927 O O . LYS B 1 108 ? 0.74 0.28 12.539 1 88.31 108 LYS B O 1
ATOM 1932 N N . GLY B 1 109 ? 0.204 2.432 12.969 1 91.94 109 GLY B N 1
ATOM 1933 C CA . GLY B 1 109 ? 0.067 2.795 11.57 1 91.94 109 GLY B CA 1
ATOM 1934 C C . GLY B 1 109 ? 1.325 3.41 10.984 1 91.94 109 GLY B C 1
ATOM 1935 O O . GLY B 1 109 ? 2.006 4.191 11.656 1 91.94 109 GLY B O 1
ATOM 1936 N N . ILE B 1 110 ? 1.637 2.994 9.82 1 92.94 110 ILE B N 1
ATOM 1937 C CA . ILE B 1 110 ? 2.76 3.576 9.094 1 92.94 110 ILE B CA 1
ATOM 1938 C C . ILE B 1 110 ? 2.244 4.344 7.883 1 92.94 110 ILE B C 1
ATOM 1940 O O . ILE B 1 110 ? 1.439 3.826 7.105 1 92.94 110 ILE B O 1
ATOM 1944 N N . LEU B 1 111 ? 2.629 5.555 7.77 1 95.5 111 LEU B N 1
ATOM 1945 C CA . LEU B 1 111 ? 2.311 6.391 6.617 1 95.5 111 LEU B CA 1
ATOM 1946 C C . LEU B 1 111 ? 3.57 6.734 5.832 1 95.5 111 LEU B C 1
ATOM 1948 O O . LEU B 1 111 ? 4.477 7.391 6.355 1 95.5 111 LEU B O 1
ATOM 1952 N N . ILE B 1 112 ? 3.613 6.262 4.629 1 95 112 ILE B N 1
ATOM 1953 C CA . ILE B 1 112 ? 4.707 6.551 3.707 1 95 112 ILE B CA 1
ATOM 1954 C C . ILE B 1 112 ? 4.23 7.527 2.633 1 95 112 ILE B C 1
ATOM 1956 O O . ILE B 1 112 ? 3.156 7.352 2.057 1 95 112 ILE B O 1
ATOM 1960 N N . PHE B 1 113 ? 5.129 8.555 2.346 1 92.94 113 PHE B N 1
ATOM 1961 C CA . PHE B 1 113 ? 4.637 9.5 1.35 1 92.94 113 PHE B CA 1
ATOM 1962 C C . PHE B 1 113 ? 5.789 10.242 0.684 1 92.94 113 PHE B C 1
ATOM 1964 O O . PHE B 1 113 ? 6.855 10.406 1.282 1 92.94 113 PHE B O 1
ATOM 1971 N N . ARG B 1 114 ? 5.535 10.586 -0.507 1 91.88 114 ARG B N 1
ATOM 1972 C CA . ARG B 1 114 ? 6.375 11.492 -1.279 1 91.88 114 ARG B CA 1
ATOM 1973 C C . ARG B 1 114 ? 5.723 12.867 -1.419 1 91.88 114 ARG B C 1
ATOM 1975 O O . ARG B 1 114 ? 4.508 12.961 -1.612 1 91.88 114 ARG B O 1
ATOM 1982 N N . THR B 1 115 ? 6.516 13.852 -1.285 1 90.94 115 THR B N 1
ATOM 1983 C CA . THR B 1 115 ? 5.977 15.203 -1.356 1 90.94 115 THR B CA 1
ATOM 1984 C C . THR B 1 115 ? 6.746 16.047 -2.375 1 90.94 115 THR B C 1
ATOM 1986 O O . THR B 1 115 ? 7.82 15.641 -2.828 1 90.94 115 THR B O 1
ATOM 1989 N N . ASP B 1 116 ? 6.156 17.172 -2.711 1 88.81 116 ASP B N 1
ATOM 1990 C CA . ASP B 1 116 ? 6.77 18.078 -3.674 1 88.81 116 ASP B CA 1
ATOM 1991 C C . ASP B 1 116 ? 7.793 18.984 -2.996 1 88.81 116 ASP B C 1
ATOM 1993 O O . ASP B 1 116 ? 8.531 19.703 -3.67 1 88.81 116 ASP B O 1
ATOM 1997 N N . ASN B 1 117 ? 7.859 19 -1.702 1 93.62 117 ASN B N 1
ATOM 1998 C CA . ASN B 1 117 ? 8.781 19.844 -0.942 1 93.62 117 ASN B CA 1
ATOM 1999 C C . ASN B 1 117 ? 9.359 19.094 0.256 1 93.62 117 ASN B C 1
ATOM 2001 O O . ASN B 1 117 ? 8.938 19.312 1.393 1 93.62 117 ASN B O 1
ATOM 2005 N N . PRO B 1 118 ? 10.359 18.281 -0.06 1 95.19 118 PRO B N 1
ATOM 2006 C CA . PRO B 1 118 ? 10.93 17.438 0.999 1 95.19 118 PRO B CA 1
ATOM 2007 C C . PRO B 1 118 ? 11.523 18.25 2.143 1 95.19 118 PRO B C 1
ATOM 2009 O O . PRO B 1 118 ? 11.438 17.844 3.305 1 95.19 118 PRO B O 1
ATOM 2012 N N . ASP B 1 119 ? 12.18 19.391 1.843 1 96.06 119 ASP B N 1
ATOM 2013 C CA . ASP B 1 119 ? 12.781 20.219 2.891 1 96.06 119 ASP B CA 1
ATOM 2014 C C . ASP B 1 119 ? 11.727 20.75 3.85 1 96.06 119 ASP B C 1
ATOM 2016 O O . ASP B 1 119 ? 11.883 20.672 5.07 1 96.06 119 ASP B O 1
ATOM 2020 N N . ARG B 1 120 ? 10.719 21.234 3.318 1 95.88 120 ARG B N 1
ATOM 2021 C CA . ARG B 1 120 ? 9.633 21.734 4.148 1 95.88 120 ARG B CA 1
ATOM 2022 C C . ARG B 1 120 ? 8.961 20.609 4.926 1 95.88 120 ARG B C 1
ATOM 2024 O O . ARG B 1 120 ? 8.539 20.797 6.066 1 95.88 120 ARG B O 1
ATOM 2031 N N . ALA B 1 121 ? 8.828 19.469 4.262 1 95.69 121 ALA B N 1
ATOM 2032 C CA . ALA B 1 121 ? 8.234 18.312 4.938 1 95.69 121 ALA B CA 1
ATOM 2033 C C . ALA B 1 121 ? 9.031 17.938 6.188 1 95.69 121 ALA B C 1
ATOM 2035 O O . ALA B 1 121 ? 8.453 17.656 7.238 1 95.69 121 ALA B O 1
ATOM 2036 N N . ARG B 1 122 ? 10.32 18 6.082 1 96.19 122 ARG B N 1
ATOM 2037 C CA . ARG B 1 122 ? 11.18 17.703 7.223 1 96.19 122 ARG B CA 1
ATOM 2038 C C . ARG B 1 122 ? 10.93 18.688 8.367 1 96.19 122 ARG B C 1
ATOM 2040 O O . ARG B 1 122 ? 10.828 18.281 9.523 1 96.19 122 ARG B O 1
ATOM 2047 N N . GLU B 1 123 ? 10.867 19.906 8.016 1 96.69 123 GLU B N 1
ATOM 2048 C CA . GLU B 1 123 ? 10.617 20.938 9.016 1 96.69 123 GLU B CA 1
ATOM 2049 C C . GLU B 1 123 ? 9.281 20.719 9.727 1 96.69 123 GLU B C 1
ATOM 2051 O O . GLU B 1 123 ? 9.195 20.859 10.945 1 96.69 123 GLU B O 1
ATOM 2056 N N . VAL B 1 124 ? 8.305 20.391 8.969 1 96.56 124 VAL B N 1
ATOM 2057 C CA . VAL B 1 124 ? 6.965 20.188 9.5 1 96.56 124 VAL B CA 1
ATOM 2058 C C . VAL B 1 124 ? 6.965 18.984 10.453 1 96.56 124 VAL B C 1
ATOM 2060 O O . VAL B 1 124 ? 6.328 19.016 11.508 1 96.56 124 VAL B O 1
ATOM 2063 N N . ILE B 1 125 ? 7.656 17.891 10.094 1 96.5 125 ILE B N 1
ATOM 2064 C CA . ILE B 1 125 ? 7.738 16.703 10.922 1 96.5 125 ILE B CA 1
ATOM 2065 C C . ILE B 1 125 ? 8.391 17.031 12.266 1 96.5 125 ILE B C 1
ATOM 2067 O O . ILE B 1 125 ? 7.898 16.641 13.32 1 96.5 125 ILE B O 1
ATOM 2071 N N . ILE B 1 126 ? 9.414 17.859 12.219 1 95.62 126 ILE B N 1
ATOM 2072 C CA . ILE B 1 126 ? 10.156 18.234 13.422 1 95.62 126 ILE B CA 1
ATOM 2073 C C . ILE B 1 126 ? 9.305 19.188 14.266 1 95.62 126 ILE B C 1
ATOM 2075 O O . ILE B 1 126 ? 9.148 18.984 15.469 1 95.62 126 ILE B O 1
ATOM 2079 N N . LEU B 1 127 ? 8.742 20.156 13.656 1 96 127 LEU B N 1
ATOM 2080 C CA . LEU B 1 127 ? 8 21.203 14.352 1 96 127 LEU B CA 1
ATOM 2081 C C . LEU B 1 127 ? 6.777 20.625 15.055 1 96 127 LEU B C 1
ATOM 2083 O O . LEU B 1 127 ? 6.391 21.109 16.125 1 96 127 LEU B O 1
ATOM 2087 N N . ASN B 1 128 ? 6.172 19.656 14.492 1 96.75 128 ASN B N 1
ATOM 2088 C CA . ASN B 1 128 ? 4.949 19.078 15.047 1 96.75 128 ASN B CA 1
ATOM 2089 C C . ASN B 1 128 ? 5.234 17.828 15.852 1 96.75 128 ASN B C 1
ATOM 2091 O O . ASN B 1 128 ? 4.309 17.141 16.281 1 96.75 128 ASN B O 1
ATOM 2095 N N . ASN B 1 129 ? 6.48 17.469 16.031 1 95.38 129 ASN B N 1
ATOM 2096 C CA . ASN B 1 129 ? 6.949 16.328 16.812 1 95.38 129 ASN B CA 1
ATOM 2097 C C . ASN B 1 129 ? 6.324 15.023 16.344 1 95.38 129 ASN B C 1
ATOM 2099 O O . ASN B 1 129 ? 5.891 14.203 17.156 1 95.38 129 ASN B O 1
ATOM 2103 N N . LEU B 1 130 ? 6.219 14.93 15.039 1 95 130 LEU B N 1
ATOM 2104 C CA . LEU B 1 130 ? 5.719 13.68 14.492 1 95 130 LEU B CA 1
ATOM 2105 C C . LEU B 1 130 ? 6.762 12.57 14.625 1 95 130 LEU B C 1
ATOM 2107 O O . LEU B 1 130 ? 7.957 12.812 14.461 1 95 130 LEU B O 1
ATOM 2111 N N . SER B 1 131 ? 6.301 11.398 14.953 1 93.31 131 SER B N 1
ATOM 2112 C CA . SER B 1 131 ? 7.195 10.25 15.016 1 93.31 131 SER B CA 1
ATOM 2113 C C . SER B 1 131 ? 7.566 9.758 13.625 1 93.31 131 SER B C 1
ATOM 2115 O O . SER B 1 131 ? 6.691 9.539 12.781 1 93.31 131 SER B O 1
ATOM 2117 N N . PHE B 1 132 ? 8.844 9.633 13.344 1 92.06 132 PHE B N 1
ATOM 2118 C CA . PHE B 1 132 ? 9.289 9.172 12.031 1 92.06 132 PHE B CA 1
ATOM 2119 C C . PHE B 1 132 ? 10.039 7.852 12.148 1 92.06 132 PHE B C 1
ATOM 2121 O O . PHE B 1 132 ? 10.547 7.516 13.219 1 92.06 132 PHE B O 1
ATOM 2128 N N . VAL B 1 133 ? 9.938 7.145 11.07 1 86.5 133 VAL B N 1
ATOM 2129 C CA . VAL B 1 133 ? 10.633 5.863 10.984 1 86.5 133 VAL B CA 1
ATOM 2130 C C . VAL B 1 133 ? 12.031 6.066 10.414 1 86.5 133 VAL B C 1
ATOM 2132 O O . VAL B 1 133 ? 12.195 6.637 9.336 1 86.5 133 VAL B O 1
ATOM 2135 N N . ALA B 1 134 ? 12.992 5.602 11.25 1 81.75 134 ALA B N 1
ATOM 2136 C CA . ALA B 1 134 ? 14.359 5.582 10.734 1 81.75 134 ALA B CA 1
ATOM 2137 C C . ALA B 1 134 ? 14.648 4.277 9.992 1 81.75 134 ALA B C 1
ATOM 2139 O O . ALA B 1 134 ? 14.055 3.238 10.305 1 81.75 134 ALA B O 1
ATOM 2140 N N . GLU B 1 135 ? 15.469 4.371 9.008 1 75.12 135 GLU B N 1
ATOM 2141 C CA . GLU B 1 135 ? 15.836 3.207 8.211 1 75.12 135 GLU B CA 1
ATOM 2142 C C . GLU B 1 135 ? 16.188 2.018 9.102 1 75.12 135 GLU B C 1
ATOM 2144 O O . GLU B 1 135 ? 15.781 0.887 8.828 1 75.12 135 GLU B O 1
ATOM 2149 N N . LYS B 1 136 ? 16.906 2.314 10.117 1 74.31 136 LYS B N 1
ATOM 2150 C CA . LYS B 1 136 ? 17.375 1.274 11.023 1 74.31 136 LYS B CA 1
ATOM 2151 C C . LYS B 1 136 ? 16.203 0.611 11.758 1 74.31 136 LYS B C 1
ATOM 2153 O O . LYS B 1 136 ? 16.312 -0.533 12.195 1 74.31 136 LYS B O 1
ATOM 2158 N N . ASP B 1 137 ? 15.109 1.363 11.812 1 74.75 137 ASP B N 1
ATOM 2159 C CA . ASP B 1 137 ? 13.961 0.87 12.562 1 74.75 137 ASP B CA 1
ATOM 2160 C C . ASP B 1 137 ? 13.102 -0.053 11.703 1 74.75 137 ASP B C 1
ATOM 2162 O O . ASP B 1 137 ? 12.281 -0.813 12.227 1 74.75 137 ASP B O 1
ATOM 2166 N N . LEU B 1 138 ? 13.281 0.029 10.414 1 72.81 138 LEU B N 1
ATOM 2167 C CA . LEU B 1 138 ? 12.461 -0.775 9.516 1 72.81 138 LEU B CA 1
ATOM 2168 C C . LEU B 1 138 ? 12.656 -2.264 9.789 1 72.81 138 LEU B C 1
ATOM 2170 O O . LEU B 1 138 ? 11.695 -3.037 9.734 1 72.81 138 LEU B O 1
ATOM 2174 N N . SER B 1 139 ? 13.922 -2.557 10.039 1 64.94 139 SER B N 1
ATOM 2175 C C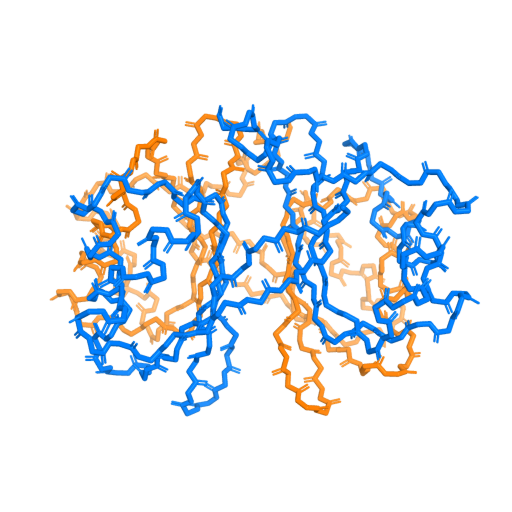A . SER B 1 139 ? 14.234 -3.957 10.297 1 64.94 139 SER B CA 1
ATOM 2176 C C . SER B 1 139 ? 13.609 -4.434 11.602 1 64.94 139 SER B C 1
ATOM 2178 O O . SER B 1 139 ? 13.375 -5.629 11.789 1 64.94 139 SER B O 1
ATOM 2180 N N . THR B 1 140 ? 13.359 -3.459 12.438 1 64.31 140 THR B N 1
ATOM 2181 C CA . THR B 1 140 ? 12.797 -3.822 13.734 1 64.31 140 THR B CA 1
ATOM 2182 C C . THR B 1 140 ? 11.281 -3.947 13.656 1 64.31 140 THR B C 1
ATOM 2184 O O . THR B 1 140 ? 10.648 -4.5 14.562 1 64.31 140 THR B O 1
ATOM 2187 N N . LEU B 1 141 ? 10.812 -3.363 12.648 1 62.03 141 LEU B N 1
ATOM 2188 C CA . LEU B 1 141 ? 9.367 -3.432 12.477 1 62.03 141 LEU B CA 1
ATOM 2189 C C . LEU B 1 141 ? 8.938 -4.812 11.992 1 62.03 141 LEU B C 1
ATOM 2191 O O . LEU B 1 141 ? 7.746 -5.125 11.969 1 62.03 141 LEU B O 1
ATOM 2195 N N . ILE B 1 142 ? 9.883 -5.621 11.664 1 60.59 142 ILE B N 1
ATOM 2196 C CA . ILE B 1 142 ? 9.633 -6.941 11.102 1 60.59 142 ILE B CA 1
ATOM 2197 C C . ILE B 1 142 ? 9.742 -8 12.195 1 60.59 142 ILE B C 1
ATOM 2199 O O . ILE B 1 142 ? 10.594 -7.898 13.078 1 60.59 142 ILE B O 1
#